Protein AF-A0AAC8VVE2-F1 (afdb_monomer)

Foldseek 3Di:
DQDPQPLVVLVVLCVQLPDPDPVSVVVSLVVSQVSCVSNVHGSVCSVPPDPPPPDDVVVVVVVVVVVVVVVVVVVVVVVVVVVVVPDDVVVVVVVVVVVVVVVVVVVVVVVVVVVVVVVVVVLVVVVVPDDDDLQLVLLVVQQVVPCDDPCNVVSVVSNVCSVVVNDDSVSVVVSVVSVVVVVVVVVVVVVVVVVVPDD

pLDDT: mean 77.1, std 11.19, range [47.41, 94.06]

Solvent-accessible surface area (backbone atoms only — not comparable to full-atom values): 11121 Å² total; per-residue (Å²): 133,80,69,78,74,59,57,69,63,40,52,61,34,45,60,42,38,73,44,96,45,66,72,53,13,52,52,19,49,54,50,34,42,52,54,21,47,70,56,76,33,53,58,68,51,63,71,67,52,83,71,90,68,88,61,57,68,64,49,50,51,47,51,49,50,52,49,50,51,50,47,53,53,48,50,51,51,47,51,45,52,59,57,64,63,82,50,62,64,71,57,54,53,50,50,52,54,50,50,52,49,53,52,51,52,49,55,51,48,53,53,50,51,52,51,53,52,52,50,54,51,51,52,53,56,55,54,72,75,46,82,89,70,65,55,49,62,52,26,50,52,48,24,69,73,30,63,64,67,92,51,22,65,58,28,51,51,48,33,53,25,32,71,71,73,61,62,49,73,70,54,51,52,51,49,48,53,51,51,54,52,51,50,52,51,52,54,53,54,54,51,57,54,50,66,74,66,59,133

Mean predicted aligned error: 20.08 Å

Nearest PDB structures (foldseek):
  8iyj-assembly1_C1  TM=1.693E-01  e=5.554E+00  Mus musculus

Sequence (199 aa):
MSKPFDRAKFNKVLSLAESDHDAEALAAVRKAAAMARAAGLSLGEAVNGPDTEGGTVSTLRMMVMEAELAAARREIAELRRKTSGGGDDATFERGFQAGQRYGADRAAADLREQAFRRVKELEAELEAFRAPLDWVDVAERYYTKFRRGVNAAFAKGLLYRASVNKLMPADQAELRKFAATVERKAKRAKASTAEHAAP

Radius of gyration: 44.15 Å; Cα contacts (8 Å, |Δi|>4): 78; chains: 1; bounding box: 69×58×117 Å

Secondary structure (DSSP, 8-state):
-PPP--HHHHHHHHHGGG-S-HHHHHHHHHHHHHHHHHTT--HHHHHHS--SSTTHHHHHHHHHHHHHHHHHHHHHHHHHHHHSSSS-HHHHHHHHHHHHHHHHHHHHHHHHHHHHHHHHHHHHHHHHTSPPP-HHHHHHHHHHHHSSSTTHHHHHHHHHHHHTT---HHHHHHHHHHHHHHHHHHHHHHHHHHHTS--

Structure (mmCIF, N/CA/C/O backbone):
data_AF-A0AAC8VVE2-F1
#
_entry.id   AF-A0AAC8VVE2-F1
#
loop_
_atom_site.group_PDB
_atom_site.id
_atom_site.type_symbol
_atom_site.label_atom_id
_atom_site.label_alt_id
_atom_site.label_comp_id
_atom_site.label_asym_id
_atom_site.label_entity_id
_atom_site.label_seq_id
_atom_site.pdbx_PDB_ins_code
_atom_site.Cartn_x
_atom_site.Cartn_y
_atom_site.Cartn_z
_atom_site.occupancy
_atom_site.B_iso_or_equiv
_atom_site.auth_seq_id
_atom_site.auth_comp_id
_atom_site.auth_asym_id
_atom_site.auth_atom_id
_atom_site.pdbx_PDB_model_num
ATOM 1 N N . MET A 1 1 ? 37.673 -36.086 -63.720 1.00 47.41 1 MET A N 1
ATOM 2 C CA . MET A 1 1 ? 37.874 -35.829 -62.279 1.00 47.41 1 MET A CA 1
ATOM 3 C C . MET A 1 1 ? 37.766 -34.328 -62.055 1.00 47.41 1 MET A C 1
ATOM 5 O O . MET A 1 1 ? 38.628 -33.598 -62.529 1.00 47.41 1 MET A O 1
ATOM 9 N N . SER A 1 2 ? 36.664 -33.855 -61.469 1.00 53.34 2 SER A N 1
ATOM 10 C CA . SER A 1 2 ? 36.474 -32.437 -61.136 1.00 53.34 2 SER A CA 1
ATOM 11 C C . SER A 1 2 ? 37.463 -32.039 -60.040 1.00 53.34 2 SER A C 1
ATOM 13 O O . SER A 1 2 ? 37.639 -32.768 -59.065 1.00 53.34 2 SER A O 1
ATOM 15 N N . LYS A 1 3 ? 38.155 -30.908 -60.217 1.00 59.88 3 LYS A N 1
ATOM 16 C CA . LYS A 1 3 ? 39.030 -30.362 -59.172 1.00 59.88 3 LYS A CA 1
ATOM 17 C C . LYS A 1 3 ? 38.164 -29.994 -57.956 1.00 59.88 3 LYS A C 1
ATOM 19 O O . LYS A 1 3 ? 37.086 -29.438 -58.168 1.00 59.88 3 LYS A O 1
ATOM 24 N N . PRO A 1 4 ? 38.604 -30.291 -56.720 1.00 69.81 4 PRO A N 1
ATOM 25 C CA . PRO A 1 4 ? 37.878 -29.879 -55.525 1.00 69.81 4 PRO A CA 1
ATOM 26 C C . PRO A 1 4 ? 37.724 -28.354 -55.515 1.00 69.81 4 PRO A C 1
ATOM 28 O O . PRO A 1 4 ? 38.626 -27.628 -55.943 1.00 69.81 4 PRO A O 1
ATOM 31 N N . PHE A 1 5 ? 36.555 -27.876 -55.086 1.00 76.94 5 PHE A N 1
ATOM 32 C CA . PHE A 1 5 ? 36.252 -26.450 -55.031 1.00 76.94 5 PHE A CA 1
ATOM 33 C C . PHE A 1 5 ? 37.141 -25.774 -53.982 1.00 76.94 5 PHE A C 1
ATOM 35 O O . PHE A 1 5 ? 36.924 -25.915 -52.781 1.00 76.94 5 PHE A O 1
ATOM 42 N N . ASP A 1 6 ? 38.163 -25.056 -54.448 1.00 81.00 6 ASP A N 1
ATOM 43 C CA . ASP A 1 6 ? 39.078 -24.301 -53.593 1.00 81.00 6 ASP A CA 1
ATOM 44 C C . ASP A 1 6 ? 38.383 -23.035 -53.082 1.00 81.00 6 ASP A C 1
ATOM 46 O O . ASP A 1 6 ? 38.366 -21.975 -53.725 1.00 81.00 6 ASP A O 1
ATOM 50 N N . ARG A 1 7 ? 37.768 -23.188 -51.912 1.00 75.38 7 ARG A N 1
ATOM 51 C CA . ARG A 1 7 ? 36.940 -22.165 -51.286 1.00 75.38 7 ARG A CA 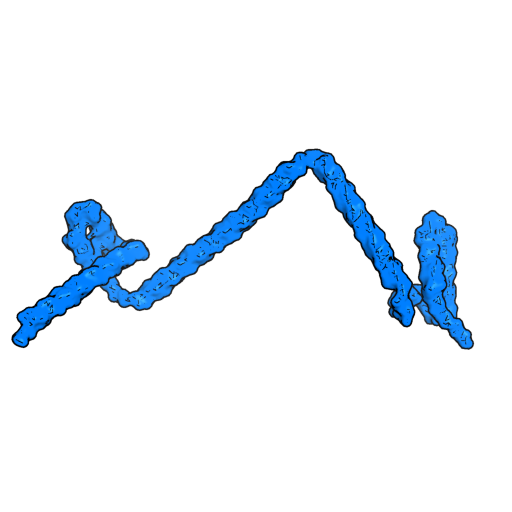1
ATOM 52 C C . ARG A 1 7 ? 37.753 -20.993 -50.748 1.00 75.38 7 ARG A C 1
ATOM 54 O O . ARG A 1 7 ? 37.311 -19.851 -50.840 1.00 75.38 7 ARG A O 1
ATOM 61 N N . ALA A 1 8 ? 38.976 -21.247 -50.282 1.00 76.25 8 ALA A N 1
ATOM 62 C CA . ALA A 1 8 ? 39.897 -20.200 -49.848 1.00 76.25 8 ALA A CA 1
ATOM 63 C C . ALA A 1 8 ? 40.260 -19.271 -51.016 1.00 76.25 8 ALA A C 1
ATOM 65 O O . ALA A 1 8 ? 40.221 -18.042 -50.895 1.00 76.25 8 ALA A O 1
ATOM 66 N N . LYS A 1 9 ? 40.545 -19.851 -52.186 1.00 80.25 9 LYS A N 1
ATOM 67 C CA . LYS A 1 9 ? 40.809 -19.085 -53.406 1.00 80.25 9 LYS A CA 1
ATOM 68 C C . LYS A 1 9 ? 39.564 -18.366 -53.923 1.00 80.25 9 LYS A C 1
ATOM 70 O O . LYS A 1 9 ? 39.688 -17.244 -54.408 1.00 80.25 9 LYS A O 1
ATOM 75 N N . PHE A 1 10 ? 38.386 -18.979 -53.809 1.00 83.38 10 PHE A N 1
ATOM 76 C CA . PHE A 1 10 ? 37.113 -18.341 -54.150 1.00 83.38 10 PHE A CA 1
ATOM 77 C C . PHE A 1 10 ? 36.847 -17.101 -53.281 1.00 83.38 10 PHE A C 1
ATOM 79 O O . PHE A 1 10 ? 36.614 -16.029 -53.833 1.00 83.38 10 PHE A O 1
ATOM 86 N N . ASN A 1 11 ? 36.993 -17.202 -51.956 1.00 80.31 11 ASN A N 1
ATOM 87 C CA . ASN A 1 11 ? 36.783 -16.082 -51.028 1.00 80.31 11 ASN A CA 1
ATOM 88 C C . ASN A 1 11 ? 37.774 -14.934 -51.268 1.00 80.31 11 ASN A C 1
ATOM 90 O O . ASN A 1 11 ? 37.382 -13.772 -51.271 1.00 80.31 11 ASN A O 1
ATOM 94 N N . LYS A 1 12 ? 39.043 -15.249 -51.558 1.00 82.81 12 LYS A N 1
ATOM 95 C CA . LYS A 1 12 ? 40.060 -14.238 -51.893 1.00 82.81 12 LYS A CA 1
ATOM 96 C C . LYS A 1 12 ? 39.777 -13.510 -53.211 1.00 82.81 12 LYS A C 1
ATOM 98 O O . LYS A 1 12 ? 40.145 -12.354 -53.377 1.00 82.81 12 LYS A O 1
ATOM 103 N N . VAL A 1 13 ? 39.174 -14.194 -54.183 1.00 85.00 13 VAL A N 1
ATOM 104 C CA . VAL A 1 13 ? 38.733 -13.555 -55.431 1.00 85.00 13 VAL A CA 1
ATOM 105 C C . VAL A 1 13 ? 37.479 -12.722 -55.179 1.00 85.00 13 VAL A C 1
ATOM 107 O O . VAL A 1 13 ? 37.369 -11.641 -55.739 1.00 85.00 13 VAL A O 1
ATOM 110 N N . LEU A 1 14 ? 36.568 -13.186 -54.321 1.00 82.88 14 LEU A N 1
ATOM 111 C CA . LEU A 1 14 ? 35.347 -12.462 -53.985 1.00 82.88 14 LEU A CA 1
ATOM 112 C C . LEU A 1 14 ? 35.624 -11.184 -53.181 1.00 82.88 14 LEU A C 1
ATOM 114 O O . LEU A 1 14 ? 34.973 -10.184 -53.438 1.00 82.88 14 LEU A O 1
ATOM 118 N N . SER A 1 15 ? 36.627 -11.159 -52.299 1.00 81.75 15 SER A N 1
ATOM 119 C CA . SER A 1 15 ? 36.999 -9.936 -51.567 1.00 81.75 15 SER A CA 1
ATOM 120 C C . SER A 1 15 ? 37.499 -8.812 -52.485 1.00 81.75 15 SER A C 1
ATOM 122 O O . SER A 1 15 ? 37.377 -7.643 -52.154 1.00 81.75 15 SER A O 1
ATOM 124 N N . LEU A 1 16 ? 38.040 -9.142 -53.666 1.00 83.38 16 LEU A N 1
ATOM 125 C CA . LEU A 1 16 ? 38.419 -8.138 -54.672 1.00 83.38 16 LEU A CA 1
ATOM 126 C C . LEU A 1 16 ? 37.202 -7.511 -55.373 1.00 83.38 16 LEU A C 1
ATOM 128 O O . LEU A 1 16 ? 37.357 -6.520 -56.081 1.00 83.38 16 LEU A O 1
ATOM 132 N N . ALA A 1 17 ? 36.000 -8.067 -55.183 1.00 80.19 17 ALA A N 1
ATOM 133 C CA . ALA A 1 17 ? 34.758 -7.464 -55.657 1.00 80.19 17 ALA A CA 1
ATOM 134 C C . ALA A 1 17 ? 34.366 -6.200 -54.869 1.00 80.19 17 ALA A C 1
ATOM 136 O O . ALA A 1 17 ? 33.529 -5.445 -55.348 1.00 80.19 17 ALA A O 1
ATOM 137 N N . GLU A 1 18 ? 34.972 -5.962 -53.702 1.00 80.06 18 GLU A N 1
ATOM 138 C CA . GLU A 1 18 ? 34.765 -4.766 -52.869 1.00 80.06 18 GLU A CA 1
ATOM 139 C C . GLU A 1 18 ? 35.731 -3.616 -53.224 1.00 80.06 18 GLU A C 1
ATOM 141 O O . GLU A 1 18 ? 35.779 -2.615 -52.519 1.00 80.06 18 GLU A O 1
ATOM 146 N N . SER A 1 19 ? 36.526 -3.752 -54.295 1.00 80.25 19 SER A N 1
ATOM 147 C CA . SER A 1 19 ? 37.440 -2.699 -54.764 1.00 80.25 19 SER A CA 1
ATOM 148 C C . SER A 1 19 ? 36.672 -1.463 -55.254 1.00 80.25 19 SER A C 1
ATOM 150 O O . SER A 1 19 ? 35.693 -1.596 -55.987 1.00 80.25 19 SER A O 1
ATOM 152 N N . ASP A 1 20 ? 37.187 -0.266 -54.949 1.00 80.06 20 ASP A N 1
ATOM 153 C CA . ASP A 1 20 ? 36.672 1.033 -55.428 1.00 80.06 20 ASP A CA 1
ATOM 154 C C . ASP A 1 20 ? 36.859 1.239 -56.950 1.00 80.06 20 ASP A C 1
ATOM 156 O O . ASP A 1 20 ? 36.494 2.271 -57.518 1.00 80.06 20 ASP A O 1
ATOM 160 N N . HIS A 1 21 ? 37.476 0.272 -57.633 1.00 80.12 21 HIS A N 1
ATOM 161 C CA . HIS A 1 21 ? 37.657 0.260 -59.078 1.00 80.12 21 HIS A CA 1
ATOM 162 C C . HIS A 1 21 ? 36.657 -0.692 -59.742 1.00 80.12 21 HIS A C 1
ATOM 164 O O . HIS A 1 21 ? 36.868 -1.906 -59.786 1.00 80.12 21 HIS A O 1
ATOM 170 N N . ASP A 1 22 ? 35.606 -0.129 -60.349 1.00 77.88 22 ASP A N 1
ATOM 171 C CA . ASP A 1 22 ? 34.503 -0.869 -60.988 1.00 77.88 22 ASP A CA 1
ATOM 172 C C . ASP A 1 22 ? 34.969 -1.979 -61.947 1.00 77.88 22 ASP A C 1
ATOM 174 O O . ASP A 1 22 ? 34.403 -3.074 -61.988 1.00 77.88 22 ASP A O 1
ATOM 178 N N . ALA A 1 23 ? 36.025 -1.720 -62.725 1.00 82.06 23 ALA A N 1
ATOM 179 C CA . ALA A 1 23 ? 36.569 -2.688 -63.675 1.00 82.06 23 ALA A CA 1
ATOM 180 C C . ALA A 1 23 ? 37.187 -3.916 -62.979 1.00 82.06 23 ALA A C 1
ATOM 182 O O . ALA A 1 23 ? 37.050 -5.042 -63.467 1.00 82.06 23 ALA A O 1
ATOM 183 N N . GLU A 1 24 ? 37.836 -3.712 -61.833 1.00 75.12 24 GLU A N 1
ATOM 184 C CA . GLU A 1 24 ? 38.441 -4.775 -61.030 1.00 75.12 24 GLU A CA 1
ATOM 185 C C . GLU A 1 24 ? 37.378 -5.546 -60.251 1.00 75.12 24 GLU A C 1
ATOM 187 O O . GLU A 1 24 ? 37.392 -6.780 -60.262 1.00 75.12 24 GLU A O 1
ATOM 192 N N . ALA A 1 25 ? 36.404 -4.834 -59.679 1.00 75.50 25 ALA A N 1
ATOM 193 C CA . ALA A 1 25 ? 35.274 -5.432 -58.984 1.00 75.50 25 ALA A CA 1
ATOM 194 C C . ALA A 1 25 ? 34.468 -6.355 -59.917 1.00 75.50 25 ALA A C 1
ATOM 196 O O . ALA A 1 25 ? 34.205 -7.521 -59.604 1.00 75.50 25 ALA A O 1
ATOM 197 N N . LEU A 1 26 ? 34.164 -5.894 -61.135 1.00 80.50 26 LEU A N 1
ATOM 198 C CA . LEU A 1 26 ? 33.475 -6.702 -62.144 1.00 80.50 26 LEU A CA 1
ATOM 199 C C . LEU A 1 26 ? 34.310 -7.900 -62.618 1.00 80.50 26 LEU A C 1
ATOM 201 O O . LEU A 1 26 ? 33.764 -8.989 -62.836 1.00 80.50 26 LEU A O 1
ATOM 205 N N . ALA A 1 27 ? 35.624 -7.735 -62.782 1.00 82.56 27 ALA A N 1
ATOM 206 C CA . ALA A 1 27 ? 36.514 -8.832 -63.157 1.00 82.56 27 ALA A CA 1
ATOM 207 C C . ALA A 1 27 ? 36.589 -9.905 -62.055 1.00 82.56 27 ALA A C 1
ATOM 209 O O . ALA A 1 27 ? 36.564 -11.105 -62.356 1.00 82.56 27 ALA A O 1
ATOM 210 N N . ALA A 1 28 ? 36.612 -9.487 -60.790 1.00 84.25 28 ALA A N 1
ATOM 211 C CA . ALA A 1 28 ? 36.592 -10.356 -59.621 1.00 84.25 28 ALA A CA 1
ATOM 212 C C . ALA A 1 28 ? 35.292 -11.171 -59.536 1.00 84.25 28 ALA A C 1
ATOM 214 O O . ALA A 1 28 ? 35.348 -12.401 -59.445 1.00 84.25 28 ALA A O 1
ATOM 215 N N . VAL A 1 29 ? 34.128 -10.530 -59.698 1.00 82.94 29 VAL A N 1
ATOM 216 C CA . VAL A 1 29 ? 32.819 -11.213 -59.710 1.00 82.94 29 VAL A CA 1
ATOM 217 C C . VAL A 1 29 ? 32.731 -12.237 -60.845 1.00 82.94 29 VAL A C 1
ATOM 219 O O . VAL A 1 29 ? 32.302 -13.374 -60.635 1.00 82.94 29 VAL A O 1
ATOM 222 N N . ARG A 1 30 ? 33.190 -11.885 -62.054 1.00 86.75 30 ARG A N 1
ATOM 223 C CA . ARG A 1 30 ? 33.204 -12.813 -63.201 1.00 86.75 30 ARG A CA 1
ATOM 224 C C . ARG A 1 30 ? 34.100 -14.022 -62.947 1.00 86.75 30 ARG A C 1
ATOM 226 O O . ARG A 1 30 ? 33.738 -15.145 -63.302 1.00 86.75 30 ARG A O 1
ATOM 233 N N . LYS A 1 31 ? 35.252 -13.806 -62.312 1.00 85.06 31 LYS A N 1
ATOM 234 C CA . LYS A 1 31 ? 36.202 -14.867 -61.970 1.00 85.06 31 LYS A CA 1
ATOM 235 C C . LYS A 1 31 ? 35.665 -15.774 -60.860 1.00 85.06 31 LYS A C 1
ATOM 237 O O . LYS A 1 31 ? 35.775 -16.992 -60.987 1.00 85.06 31 LYS A O 1
ATOM 242 N N . ALA A 1 32 ? 35.016 -15.212 -59.841 1.00 81.62 32 ALA A N 1
ATOM 243 C CA . ALA A 1 32 ? 34.315 -15.971 -58.806 1.00 81.62 32 ALA A CA 1
ATOM 244 C C . ALA A 1 32 ? 33.188 -16.828 -59.411 1.00 81.62 32 ALA A C 1
ATOM 246 O O . ALA A 1 32 ? 33.123 -18.033 -59.167 1.00 81.62 32 ALA A O 1
ATOM 247 N N . ALA A 1 33 ? 32.367 -16.256 -60.297 1.00 82.69 33 ALA A N 1
ATOM 248 C CA . ALA A 1 33 ? 31.312 -16.988 -60.999 1.00 82.69 33 ALA A CA 1
ATOM 249 C C . ALA A 1 33 ? 31.858 -18.128 -61.877 1.00 82.69 33 ALA A C 1
ATOM 251 O O . ALA A 1 33 ? 31.280 -19.215 -61.901 1.00 82.69 33 ALA A O 1
ATOM 252 N N . ALA A 1 34 ? 32.980 -17.920 -62.572 1.00 83.38 34 ALA A N 1
ATOM 253 C CA . ALA A 1 34 ? 33.628 -18.969 -63.358 1.00 83.38 34 ALA A CA 1
ATOM 254 C C . ALA A 1 34 ? 34.151 -20.117 -62.476 1.00 83.38 34 ALA A C 1
ATOM 256 O O . ALA A 1 34 ? 34.019 -21.282 -62.846 1.00 83.38 34 ALA A O 1
ATOM 257 N N . MET A 1 35 ? 34.696 -19.801 -61.297 1.00 82.31 35 MET A N 1
ATOM 258 C CA . MET A 1 35 ? 35.168 -20.801 -60.336 1.00 82.31 35 MET A CA 1
ATOM 259 C C . MET A 1 35 ? 34.023 -21.617 -59.728 1.00 82.31 35 MET A C 1
ATOM 261 O O . MET A 1 35 ? 34.141 -22.838 -59.6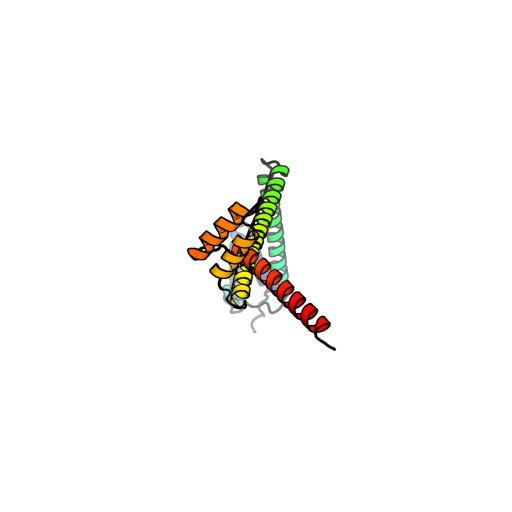46 1.00 82.31 35 MET A O 1
ATOM 265 N N . ALA A 1 36 ? 32.909 -20.973 -59.367 1.00 80.50 36 ALA A N 1
ATOM 266 C CA . ALA A 1 36 ? 31.711 -21.664 -58.886 1.00 80.50 36 ALA A CA 1
ATOM 267 C C . ALA A 1 36 ? 31.156 -22.624 -59.955 1.00 80.50 36 ALA A C 1
ATOM 269 O O . ALA A 1 36 ? 30.964 -23.810 -59.690 1.00 80.50 36 ALA A O 1
ATOM 270 N N . ARG A 1 37 ? 31.024 -22.153 -61.204 1.00 81.50 37 ARG A N 1
ATOM 271 C CA . ARG A 1 37 ? 30.534 -22.978 -62.322 1.00 81.50 37 ARG A CA 1
ATOM 272 C C . ARG A 1 37 ? 31.462 -24.141 -62.663 1.00 81.50 37 ARG A C 1
ATOM 274 O O . ARG A 1 37 ? 30.976 -25.225 -62.965 1.00 81.50 37 ARG A O 1
ATOM 281 N N . ALA A 1 38 ? 32.780 -23.949 -62.598 1.00 81.38 38 ALA A N 1
ATOM 282 C CA . ALA A 1 38 ? 33.751 -25.022 -62.831 1.00 81.38 38 ALA A CA 1
ATOM 283 C C . ALA A 1 38 ? 33.653 -26.153 -61.788 1.00 81.38 38 ALA A C 1
ATOM 285 O O . ALA A 1 38 ? 34.038 -27.285 -62.075 1.00 81.38 38 ALA A O 1
ATOM 286 N N . ALA A 1 39 ? 33.119 -25.848 -60.604 1.00 75.31 39 ALA A N 1
ATOM 287 C CA . ALA A 1 39 ? 32.814 -26.808 -59.550 1.00 75.31 39 ALA A CA 1
ATOM 288 C C . ALA A 1 39 ? 31.361 -27.323 -59.585 1.00 75.31 39 ALA A C 1
ATOM 290 O O . ALA A 1 39 ? 30.972 -28.086 -58.707 1.00 75.31 39 ALA A O 1
ATOM 291 N N . GLY A 1 40 ? 30.564 -26.931 -60.587 1.00 78.00 40 GLY A N 1
ATOM 292 C CA . GLY A 1 40 ? 29.160 -27.331 -60.720 1.00 78.00 40 GLY A CA 1
ATOM 293 C C . GLY A 1 40 ? 28.201 -26.616 -59.764 1.00 78.00 40 GLY A C 1
ATOM 294 O O . GLY A 1 40 ? 27.071 -27.063 -59.615 1.00 78.00 40 GLY A O 1
ATOM 295 N N . LEU A 1 41 ? 28.635 -25.524 -59.127 1.00 78.62 41 LEU A N 1
ATOM 296 C CA . LEU A 1 41 ? 27.841 -24.747 -58.177 1.00 78.62 41 LEU A CA 1
ATOM 297 C C . LEU A 1 41 ? 27.329 -23.457 -58.822 1.00 78.62 41 LEU A C 1
ATOM 299 O O . LEU A 1 41 ? 28.015 -22.817 -59.630 1.00 78.62 41 LEU A O 1
ATOM 303 N N . SER A 1 42 ? 26.136 -23.025 -58.423 1.00 78.19 42 SER A N 1
ATOM 304 C CA . SER A 1 42 ? 25.713 -21.649 -58.666 1.00 78.19 42 SER A CA 1
ATOM 305 C C . SER A 1 42 ? 26.508 -20.682 -57.778 1.00 78.19 42 SER A C 1
ATOM 307 O O . SER A 1 42 ? 27.033 -21.050 -56.725 1.00 78.19 42 SER A O 1
ATOM 309 N N . LEU A 1 43 ? 26.608 -19.413 -58.190 1.00 74.00 43 LEU A N 1
ATOM 310 C CA . LEU A 1 43 ? 27.333 -18.398 -57.415 1.00 74.00 43 LEU A CA 1
ATOM 311 C C . LEU A 1 43 ? 26.750 -18.244 -55.998 1.00 74.00 43 LEU A C 1
ATOM 313 O O . LEU A 1 43 ? 27.505 -18.114 -55.042 1.00 74.00 43 LEU A O 1
ATOM 317 N N . GLY A 1 44 ? 25.422 -18.319 -55.860 1.00 75.38 44 GLY A N 1
ATOM 318 C CA . GLY A 1 44 ? 24.746 -18.243 -54.563 1.00 75.38 44 GLY A CA 1
ATOM 319 C C . GLY A 1 44 ? 25.033 -19.446 -53.660 1.00 75.38 44 GLY A C 1
ATOM 320 O O . GLY A 1 44 ? 25.213 -19.273 -52.458 1.00 75.38 44 GLY A O 1
ATOM 321 N N . GLU A 1 45 ? 25.140 -20.653 -54.220 1.00 76.69 45 GLU A N 1
ATOM 322 C CA . GLU A 1 45 ? 25.501 -21.860 -53.458 1.00 76.69 45 GLU A CA 1
ATOM 323 C C . GLU A 1 45 ? 26.968 -21.844 -53.020 1.00 76.69 45 GLU A C 1
ATOM 325 O O . GLU A 1 45 ? 27.284 -22.236 -51.899 1.00 76.69 45 GLU A O 1
ATOM 330 N N . ALA A 1 46 ? 27.865 -21.336 -53.867 1.00 75.19 46 ALA A N 1
ATOM 331 C CA . ALA A 1 46 ? 29.279 -21.185 -53.531 1.00 75.19 46 ALA A CA 1
ATOM 332 C C . ALA A 1 46 ? 29.510 -20.180 -52.383 1.00 75.19 46 ALA A C 1
ATOM 334 O O . ALA A 1 46 ? 30.395 -20.382 -51.547 1.00 75.19 46 ALA A O 1
ATOM 335 N N . VAL A 1 47 ? 28.690 -19.126 -52.312 1.00 75.69 47 VAL A N 1
ATOM 336 C CA . VAL A 1 47 ? 28.720 -18.132 -51.226 1.00 75.69 47 VAL A CA 1
ATOM 337 C C . VAL A 1 47 ? 28.110 -18.694 -49.937 1.00 75.69 47 VAL A C 1
ATOM 339 O O . VAL A 1 47 ? 28.702 -18.545 -48.874 1.00 75.69 47 VAL A O 1
ATOM 342 N N . ASN A 1 48 ? 26.973 -19.393 -50.023 1.00 70.38 48 ASN A N 1
ATOM 343 C CA . ASN A 1 48 ? 26.187 -19.803 -48.850 1.00 70.38 48 ASN A CA 1
ATOM 344 C C . ASN A 1 48 ? 26.435 -21.237 -48.357 1.00 70.38 48 ASN A C 1
ATOM 346 O O . ASN A 1 48 ? 25.843 -21.648 -47.360 1.00 70.38 48 ASN A O 1
ATOM 350 N N . GLY A 1 49 ? 27.262 -22.033 -49.039 1.00 63.91 49 GLY A N 1
ATOM 351 C CA . GLY A 1 49 ? 27.523 -23.412 -48.624 1.00 63.91 49 GLY A CA 1
ATOM 352 C C . GLY A 1 49 ? 28.151 -23.493 -47.221 1.00 63.91 49 GLY A C 1
ATOM 353 O O . GLY A 1 49 ? 28.888 -22.590 -46.828 1.00 63.91 49 GLY A O 1
ATOM 354 N N . PRO A 1 50 ? 27.952 -24.577 -46.461 1.00 50.59 50 PRO A N 1
ATOM 355 C CA . PRO A 1 50 ? 28.651 -24.768 -45.193 1.00 50.59 50 PRO A CA 1
ATOM 356 C C . PRO A 1 50 ? 30.156 -24.919 -45.448 1.00 50.59 50 PRO A C 1
ATOM 358 O O . PRO A 1 50 ? 30.571 -25.709 -46.298 1.00 50.59 50 PRO A O 1
ATOM 361 N N . ASP A 1 51 ? 30.979 -24.126 -44.765 1.00 55.16 51 ASP A N 1
ATOM 362 C CA . ASP A 1 51 ? 32.430 -24.303 -44.776 1.00 55.16 51 ASP A CA 1
ATOM 363 C C . ASP A 1 51 ? 32.771 -25.651 -44.142 1.00 55.16 51 ASP A C 1
ATOM 365 O O . ASP A 1 51 ? 32.629 -25.841 -42.936 1.00 55.16 51 ASP A O 1
ATOM 369 N N . THR A 1 52 ? 33.239 -26.598 -44.951 1.00 53.28 52 THR A N 1
ATOM 370 C CA . THR A 1 52 ? 33.773 -27.874 -44.456 1.00 53.28 52 THR A CA 1
ATOM 371 C C . THR A 1 52 ? 35.164 -27.729 -43.830 1.00 53.28 52 THR A C 1
ATOM 373 O O . THR A 1 52 ? 35.650 -28.668 -43.211 1.00 53.28 52 THR A O 1
ATOM 376 N N . GLU A 1 53 ? 35.79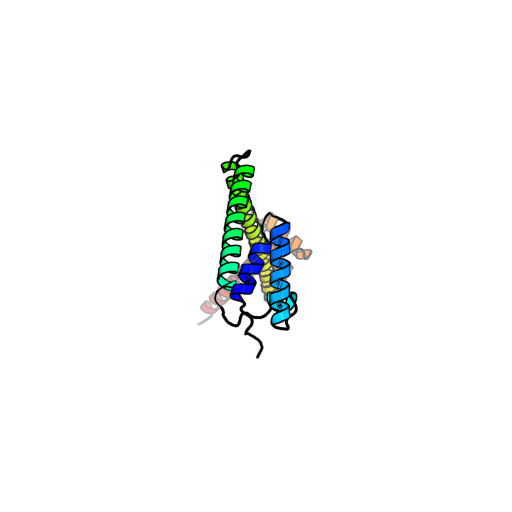0 -26.551 -43.926 1.00 52.66 53 GLU A N 1
ATOM 377 C CA . GLU A 1 53 ? 37.078 -26.224 -43.303 1.00 52.66 53 GLU A CA 1
ATOM 378 C C . GLU A 1 53 ? 36.928 -24.944 -42.463 1.00 52.66 53 GLU A C 1
ATOM 380 O O . GLU A 1 53 ? 37.170 -23.823 -42.914 1.00 52.66 53 GLU A O 1
ATOM 385 N N . GLY A 1 54 ? 36.444 -25.115 -41.230 1.00 53.03 54 GLY A N 1
ATOM 386 C CA . GLY A 1 54 ? 36.077 -24.046 -40.298 1.00 53.03 54 GLY A CA 1
ATOM 387 C C . GLY A 1 54 ? 37.242 -23.199 -39.777 1.00 53.03 54 GLY A C 1
ATOM 388 O O . GLY A 1 54 ? 37.592 -23.293 -38.605 1.00 53.03 54 GLY A O 1
ATOM 389 N N . GLY A 1 55 ? 37.806 -22.322 -40.610 1.00 50.84 55 GLY A N 1
ATOM 390 C CA . GLY A 1 55 ? 38.889 -21.424 -40.184 1.00 50.84 55 GLY A CA 1
ATOM 391 C C . GLY A 1 55 ? 38.798 -19.976 -40.665 1.00 50.84 55 GLY A C 1
ATOM 392 O O . GLY A 1 55 ? 39.178 -19.071 -39.923 1.00 50.84 55 GLY A O 1
ATOM 393 N N . THR A 1 56 ? 38.282 -19.716 -41.871 1.00 53.50 56 THR A N 1
ATOM 394 C CA . THR A 1 56 ? 38.429 -18.390 -42.512 1.00 53.50 56 THR A CA 1
ATOM 395 C C . THR A 1 56 ? 37.174 -17.519 -42.476 1.00 53.50 56 THR A C 1
ATOM 397 O O . THR A 1 56 ? 37.284 -16.315 -42.266 1.00 53.50 56 THR A O 1
ATOM 400 N N . VAL A 1 57 ? 35.967 -18.085 -42.578 1.00 50.19 57 VAL A N 1
ATOM 401 C CA . VAL A 1 57 ? 34.731 -17.291 -42.428 1.00 50.19 57 VAL A CA 1
ATOM 402 C C . VAL A 1 57 ? 34.480 -16.915 -40.969 1.00 50.19 57 VAL A C 1
ATOM 404 O O . VAL A 1 57 ? 33.957 -15.839 -40.709 1.00 50.19 57 VAL A O 1
ATOM 407 N N . SER A 1 58 ? 34.930 -17.723 -40.002 1.00 56.72 58 SER A N 1
ATOM 408 C CA . SER A 1 58 ? 34.905 -17.337 -38.582 1.00 56.72 58 SER A CA 1
ATOM 409 C C . SER A 1 58 ? 35.828 -16.145 -38.307 1.00 56.72 58 SER A C 1
ATOM 411 O O . SER A 1 58 ? 35.428 -15.215 -37.618 1.00 56.72 58 SER A O 1
ATOM 413 N N . THR A 1 59 ? 37.023 -16.110 -38.909 1.00 55.00 59 THR A N 1
ATOM 414 C CA . THR A 1 59 ? 37.964 -14.988 -38.759 1.00 55.00 59 THR A CA 1
ATOM 415 C C . THR A 1 59 ? 37.527 -13.746 -39.529 1.00 55.00 59 THR A C 1
ATOM 417 O O . THR A 1 59 ? 37.597 -12.663 -38.967 1.00 55.00 59 THR A O 1
ATOM 420 N N . LEU A 1 60 ? 36.993 -13.867 -40.749 1.00 58.41 60 LEU A N 1
ATOM 421 C CA . LEU A 1 60 ? 36.409 -12.724 -41.466 1.00 58.41 60 LEU A CA 1
ATOM 422 C C . LEU A 1 60 ? 35.165 -12.183 -40.760 1.00 58.41 60 LEU A C 1
ATOM 424 O O . LEU A 1 60 ? 35.032 -10.977 -40.608 1.00 58.41 60 LEU A O 1
ATOM 428 N N . ARG A 1 61 ? 34.279 -13.050 -40.263 1.00 63.88 61 ARG A N 1
ATOM 429 C CA . ARG A 1 61 ? 33.104 -12.628 -39.489 1.00 63.88 61 ARG A CA 1
ATOM 430 C C . ARG A 1 61 ? 33.506 -11.992 -38.163 1.00 63.88 61 ARG A C 1
ATOM 432 O O . ARG A 1 61 ? 32.879 -11.025 -37.755 1.00 63.88 61 ARG A O 1
ATOM 439 N N . MET A 1 62 ? 34.563 -12.487 -37.524 1.00 64.94 62 MET A N 1
ATOM 440 C CA . MET A 1 62 ? 35.145 -11.876 -36.331 1.00 64.94 62 MET A CA 1
ATOM 441 C C . MET A 1 62 ? 35.764 -10.514 -36.651 1.00 64.94 62 MET A C 1
ATOM 443 O O . MET A 1 62 ? 35.467 -9.561 -35.951 1.00 64.94 62 MET A O 1
ATOM 447 N N . MET A 1 63 ? 36.511 -10.380 -37.749 1.00 67.88 63 MET A N 1
ATOM 448 C CA . MET A 1 63 ? 37.067 -9.101 -38.207 1.00 67.88 63 MET A CA 1
ATOM 449 C C . MET A 1 63 ? 35.980 -8.094 -38.598 1.00 67.88 63 MET A C 1
ATOM 451 O O . MET A 1 63 ? 36.102 -6.917 -38.277 1.00 67.88 63 MET A O 1
ATOM 455 N N . VAL A 1 64 ? 34.900 -8.541 -39.246 1.00 78.00 64 VAL A N 1
ATOM 456 C CA . VAL A 1 64 ? 33.733 -7.703 -39.557 1.00 78.00 64 VAL A CA 1
ATOM 457 C C . VAL A 1 64 ? 33.036 -7.279 -38.270 1.00 78.00 64 VAL A C 1
ATOM 459 O O . VAL A 1 64 ? 32.778 -6.096 -38.099 1.00 78.00 64 VAL A O 1
ATOM 462 N N . MET A 1 65 ? 32.824 -8.189 -37.317 1.00 73.62 65 MET A N 1
ATOM 463 C CA . MET A 1 65 ? 32.257 -7.830 -36.013 1.00 73.62 65 MET A CA 1
ATOM 464 C C . MET A 1 65 ? 33.174 -6.898 -35.211 1.00 73.62 65 MET A C 1
ATOM 466 O O . MET A 1 65 ? 32.686 -6.004 -34.529 1.00 73.62 65 MET A O 1
ATOM 470 N N . GLU A 1 66 ? 34.495 -7.051 -35.299 1.00 75.81 66 GLU A N 1
ATOM 471 C CA . GLU A 1 66 ? 35.463 -6.140 -34.683 1.00 75.81 66 GLU A CA 1
ATOM 472 C C . GLU A 1 66 ? 35.458 -4.764 -35.358 1.00 75.81 66 GLU A C 1
ATOM 474 O O . GLU A 1 66 ? 35.532 -3.744 -34.669 1.00 75.81 66 GLU A O 1
ATOM 479 N N . ALA A 1 67 ? 35.314 -4.714 -36.684 1.00 74.69 67 ALA A N 1
ATOM 480 C CA . ALA A 1 67 ? 35.186 -3.480 -37.450 1.00 74.69 67 ALA A CA 1
ATOM 481 C C . ALA A 1 67 ? 33.854 -2.768 -37.164 1.00 74.69 67 ALA A C 1
ATOM 483 O O . ALA A 1 67 ? 33.851 -1.558 -36.939 1.00 74.69 67 ALA A O 1
ATOM 484 N N . GLU A 1 68 ? 32.746 -3.505 -37.084 1.00 82.75 68 GLU A N 1
ATOM 485 C CA . GLU A 1 68 ? 31.429 -3.004 -36.676 1.00 82.75 68 GLU A CA 1
ATOM 486 C C . GLU A 1 68 ? 31.454 -2.503 -35.229 1.00 82.75 68 GLU A C 1
ATOM 488 O O . GLU A 1 68 ? 30.953 -1.421 -34.935 1.00 82.75 68 GLU A O 1
ATOM 493 N N . LEU A 1 69 ? 32.112 -3.226 -34.320 1.00 79.31 69 LEU A N 1
ATOM 494 C CA . LEU A 1 69 ? 32.279 -2.811 -32.929 1.00 79.31 69 LEU A CA 1
ATOM 495 C C . LEU A 1 69 ? 33.174 -1.568 -32.810 1.00 79.31 69 LEU A C 1
ATOM 497 O O . LEU A 1 69 ? 32.912 -0.691 -31.983 1.00 79.31 69 LEU A O 1
ATOM 501 N N . ALA A 1 70 ? 34.205 -1.441 -33.647 1.00 80.69 70 ALA A N 1
ATOM 502 C CA . ALA A 1 70 ? 35.018 -0.233 -33.739 1.00 80.69 70 ALA A CA 1
ATOM 503 C C . ALA A 1 70 ? 34.232 0.950 -34.332 1.00 80.69 70 ALA A C 1
ATOM 505 O O . ALA A 1 70 ? 34.365 2.071 -33.835 1.00 80.69 70 ALA A O 1
ATOM 506 N N . ALA A 1 71 ? 33.390 0.714 -35.342 1.00 82.00 71 ALA A N 1
ATOM 507 C CA . ALA A 1 71 ? 32.506 1.717 -35.931 1.00 82.00 71 ALA A CA 1
ATOM 508 C C . ALA A 1 71 ? 31.459 2.199 -34.916 1.00 82.00 71 ALA A C 1
ATOM 510 O O . ALA A 1 71 ? 31.365 3.399 -34.678 1.00 82.00 71 ALA A O 1
ATOM 511 N N . ALA A 1 72 ? 30.793 1.283 -34.209 1.00 77.00 72 ALA A N 1
ATOM 512 C CA . ALA A 1 72 ? 29.847 1.600 -33.142 1.00 77.00 72 ALA A CA 1
ATOM 513 C C . ALA A 1 72 ? 30.512 2.373 -31.992 1.00 77.00 72 ALA A C 1
ATOM 515 O O . ALA A 1 72 ? 29.940 3.313 -31.447 1.00 77.00 72 ALA A O 1
ATOM 516 N N . ARG A 1 73 ? 31.760 2.038 -31.629 1.00 80.56 73 ARG A N 1
ATOM 517 C CA . ARG A 1 73 ? 32.530 2.807 -30.634 1.00 80.56 73 ARG A CA 1
ATOM 518 C C . ARG A 1 73 ? 32.860 4.220 -31.111 1.00 80.56 73 ARG A C 1
ATOM 520 O O . ARG A 1 73 ? 32.813 5.143 -30.299 1.00 80.56 73 ARG A O 1
ATOM 527 N N . ARG A 1 74 ? 33.191 4.403 -32.393 1.00 79.44 74 ARG A N 1
ATOM 528 C CA . ARG A 1 74 ? 33.410 5.734 -32.984 1.00 79.44 74 ARG A CA 1
ATOM 529 C C . ARG A 1 74 ? 32.115 6.527 -33.045 1.00 79.44 74 ARG A C 1
ATOM 531 O O . ARG A 1 74 ? 32.130 7.686 -32.658 1.00 79.44 74 ARG A O 1
ATOM 538 N N . GLU A 1 75 ? 31.010 5.899 -33.425 1.00 80.50 75 GLU A N 1
ATOM 539 C CA . GLU A 1 75 ? 29.688 6.519 -33.443 1.00 80.50 75 GLU A CA 1
ATOM 540 C C . GLU A 1 75 ? 29.247 6.920 -32.033 1.00 80.50 75 GLU A C 1
ATOM 542 O O . GLU A 1 75 ? 28.812 8.044 -31.834 1.00 80.50 75 GLU A O 1
ATOM 547 N N . ILE A 1 76 ? 29.470 6.083 -31.013 1.00 78.00 76 ILE A N 1
ATOM 548 C CA . ILE A 1 76 ? 29.255 6.456 -29.607 1.00 78.00 76 ILE A CA 1
ATOM 549 C C . ILE A 1 76 ? 30.167 7.617 -29.200 1.00 78.00 76 ILE A C 1
ATOM 551 O O . ILE A 1 76 ? 29.716 8.521 -28.504 1.00 78.00 76 ILE A O 1
ATOM 555 N N . ALA A 1 77 ? 31.440 7.624 -29.601 1.00 75.19 77 ALA A N 1
ATOM 556 C CA . ALA A 1 77 ? 32.355 8.723 -29.292 1.00 75.19 77 ALA A CA 1
ATOM 557 C C . ALA A 1 77 ? 31.961 10.029 -30.007 1.00 75.19 77 ALA A C 1
ATOM 559 O O . ALA A 1 77 ? 32.122 11.112 -29.449 1.00 75.19 77 ALA A O 1
ATOM 560 N N . GLU A 1 78 ? 31.419 9.935 -31.217 1.00 76.38 78 GLU A N 1
ATOM 561 C CA . GLU A 1 78 ? 30.953 11.062 -32.016 1.00 76.38 78 GLU A CA 1
ATOM 562 C C . GLU A 1 78 ? 29.601 11.580 -31.524 1.00 76.38 78 GLU A C 1
ATOM 564 O O . GLU A 1 78 ? 29.438 12.785 -31.380 1.00 76.38 78 GLU A O 1
ATOM 569 N N . LEU A 1 79 ? 28.667 10.691 -31.176 1.00 74.50 79 LEU A N 1
ATOM 570 C CA . LEU A 1 79 ? 27.430 11.020 -30.472 1.00 74.50 79 LEU A CA 1
ATOM 571 C C . LEU A 1 79 ? 27.754 11.672 -29.137 1.00 74.50 79 LEU A C 1
ATOM 573 O O . LEU A 1 79 ? 27.198 12.721 -28.859 1.00 74.50 79 LEU A O 1
ATOM 577 N N . ARG A 1 80 ? 28.722 11.141 -28.377 1.00 69.69 80 ARG A N 1
ATOM 578 C CA . ARG A 1 80 ? 29.217 11.769 -27.145 1.00 69.69 80 ARG A CA 1
ATOM 579 C C . ARG A 1 80 ? 29.816 13.143 -27.398 1.00 69.69 80 ARG A C 1
ATOM 581 O O . ARG A 1 80 ? 29.515 14.035 -26.627 1.00 69.69 80 ARG A O 1
ATOM 588 N N . ARG A 1 81 ? 30.597 13.350 -28.467 1.00 68.56 81 ARG A N 1
ATOM 589 C CA . ARG A 1 81 ? 31.101 14.687 -28.848 1.00 68.56 81 ARG A CA 1
ATOM 590 C C . ARG A 1 81 ? 29.983 15.641 -29.276 1.00 68.56 81 ARG A C 1
ATOM 592 O O . ARG A 1 81 ? 30.044 16.822 -28.955 1.00 68.56 81 ARG A O 1
ATOM 599 N N . LYS A 1 82 ? 28.976 15.139 -29.996 1.00 67.94 82 LYS A N 1
ATOM 600 C CA . LYS A 1 82 ? 27.794 15.895 -30.442 1.00 67.94 82 LYS A CA 1
ATOM 601 C C . LYS A 1 82 ? 26.871 16.238 -29.271 1.00 67.94 82 LYS A C 1
ATOM 603 O O . LYS A 1 82 ? 26.302 17.320 -29.267 1.00 67.94 82 LYS A O 1
ATOM 608 N N . THR A 1 83 ? 26.762 15.372 -28.262 1.00 58.19 83 THR A N 1
ATOM 609 C CA . THR A 1 83 ? 26.006 15.632 -27.027 1.00 58.19 83 THR A CA 1
ATOM 610 C C . THR A 1 83 ? 26.807 16.425 -25.995 1.00 58.19 83 THR A C 1
ATOM 612 O O . THR A 1 83 ? 26.211 17.188 -25.247 1.00 58.19 83 THR A O 1
ATOM 615 N N . SER A 1 84 ? 28.141 16.306 -25.968 1.00 54.75 84 SER A N 1
ATOM 616 C CA . SER A 1 84 ? 29.022 17.102 -25.096 1.00 54.75 84 SER A CA 1
ATOM 617 C C . SER A 1 84 ? 29.268 18.514 -25.638 1.00 54.75 84 SER A C 1
ATOM 619 O O . SER A 1 84 ? 29.855 19.349 -24.957 1.00 54.75 84 SER A O 1
ATOM 621 N N . GLY A 1 85 ? 28.837 18.802 -26.868 1.00 55.03 85 GLY A N 1
ATOM 622 C CA . GLY A 1 85 ? 28.742 20.150 -27.413 1.00 55.03 85 GLY A CA 1
ATOM 623 C C . GLY A 1 85 ? 27.373 20.762 -27.125 1.00 55.03 85 GLY A C 1
ATOM 624 O O . GLY A 1 85 ? 26.570 20.881 -28.043 1.00 55.03 85 GLY A O 1
ATOM 625 N N . GLY A 1 86 ? 27.098 21.152 -25.873 1.00 53.62 86 GLY A N 1
ATOM 626 C CA . GLY A 1 86 ? 25.967 22.049 -25.579 1.00 53.62 86 GLY A CA 1
ATOM 627 C C . GLY A 1 86 ? 25.146 21.803 -24.311 1.00 53.62 86 GLY A C 1
ATOM 628 O O . GLY A 1 86 ? 24.148 22.492 -24.123 1.00 53.62 86 GLY A O 1
ATOM 629 N N . GLY A 1 87 ? 25.525 20.879 -23.430 1.00 55.66 87 GLY A N 1
ATOM 630 C CA . GLY A 1 87 ? 24.869 20.733 -22.129 1.00 55.66 87 GLY A CA 1
ATOM 631 C C . GLY A 1 87 ? 25.865 20.309 -21.066 1.00 55.66 87 GLY A C 1
ATOM 632 O O . GLY A 1 87 ? 26.583 19.339 -21.274 1.00 55.66 87 GLY A O 1
ATOM 633 N N . ASP A 1 88 ? 25.915 21.036 -19.947 1.00 67.25 88 ASP A N 1
ATOM 634 C CA . ASP A 1 88 ? 26.710 20.659 -18.776 1.00 67.25 88 ASP A CA 1
ATOM 635 C C . ASP A 1 88 ? 26.455 19.183 -18.434 1.00 67.25 88 ASP A C 1
ATOM 637 O O . ASP A 1 88 ? 25.338 18.829 -18.047 1.00 67.25 88 ASP A O 1
ATOM 641 N N . ASP A 1 89 ? 27.477 18.326 -18.529 1.00 62.62 89 ASP A N 1
ATOM 642 C CA . ASP A 1 89 ? 27.400 16.902 -18.152 1.00 62.62 89 ASP A CA 1
ATOM 643 C C . ASP A 1 89 ? 26.841 16.733 -16.725 1.00 62.62 89 ASP A C 1
ATOM 645 O O . ASP A 1 89 ? 26.043 15.838 -16.445 1.00 62.62 89 ASP A O 1
ATOM 649 N N . ALA A 1 90 ? 27.142 17.687 -15.838 1.00 69.62 90 ALA A N 1
ATOM 650 C CA . ALA A 1 90 ? 26.591 17.763 -14.487 1.00 69.62 90 ALA A CA 1
ATOM 651 C C . ALA A 1 90 ? 25.058 17.920 -14.449 1.00 69.62 90 ALA A C 1
ATOM 653 O O . ALA A 1 90 ? 24.416 17.555 -13.465 1.00 69.62 90 ALA A O 1
ATOM 654 N N . THR A 1 91 ? 24.447 18.506 -15.474 1.00 70.88 91 THR A N 1
ATOM 655 C CA . THR A 1 91 ? 22.993 18.675 -15.597 1.00 70.88 91 THR A CA 1
ATOM 656 C C . THR A 1 91 ? 22.336 17.400 -16.119 1.00 70.88 91 THR A C 1
ATOM 658 O O . THR A 1 91 ? 21.295 17.005 -15.592 1.00 70.88 91 THR A O 1
ATOM 661 N N . PHE A 1 92 ? 22.970 16.701 -17.065 1.00 70.00 92 PHE A N 1
ATOM 662 C CA . PHE A 1 92 ? 22.517 15.380 -17.507 1.00 70.00 92 PHE A CA 1
ATOM 663 C C . PHE A 1 92 ? 22.575 14.359 -16.365 1.00 70.00 92 PHE A C 1
ATOM 665 O O . PHE A 1 92 ? 21.590 13.676 -16.084 1.00 70.00 92 PHE A O 1
ATOM 672 N N . GLU A 1 93 ? 23.693 14.306 -15.644 1.00 75.81 93 GLU A N 1
ATOM 673 C CA . GLU A 1 93 ? 23.898 13.342 -14.564 1.00 75.81 93 GLU A CA 1
ATOM 674 C C . GLU A 1 93 ? 22.976 13.615 -13.363 1.00 75.81 93 GLU A C 1
ATOM 676 O O . GLU A 1 93 ? 22.395 12.686 -12.795 1.00 75.81 93 GLU A O 1
ATOM 681 N N . ARG A 1 94 ? 22.717 14.895 -13.047 1.00 73.81 94 ARG A N 1
ATOM 682 C CA . ARG A 1 94 ? 21.672 15.286 -12.083 1.00 73.81 94 ARG A CA 1
ATOM 683 C C . ARG A 1 94 ? 20.273 14.882 -12.549 1.00 73.81 94 ARG A C 1
ATOM 685 O O . ARG A 1 94 ? 19.498 14.381 -11.737 1.00 73.81 94 ARG A O 1
ATOM 692 N N . GLY A 1 95 ? 19.951 15.058 -13.831 1.00 74.94 95 GLY A N 1
ATOM 693 C CA . GLY A 1 95 ? 18.671 14.639 -14.409 1.00 74.94 95 GLY A CA 1
ATOM 694 C C . GLY A 1 95 ? 18.463 13.123 -14.346 1.00 74.94 95 GLY A C 1
ATOM 695 O O . GLY A 1 95 ? 17.396 12.658 -13.948 1.00 74.94 95 GLY A O 1
ATOM 696 N N . PHE A 1 96 ? 19.503 12.346 -14.649 1.00 75.25 96 PHE A N 1
ATOM 697 C CA . PHE A 1 96 ? 19.476 10.887 -14.572 1.00 75.25 96 PHE A CA 1
ATOM 698 C C . PHE A 1 96 ? 19.286 10.385 -13.132 1.00 75.25 96 PHE A C 1
ATOM 700 O O . PHE A 1 96 ? 18.415 9.552 -12.875 1.00 75.25 96 PHE A O 1
ATOM 707 N N . GLN A 1 97 ? 20.030 10.939 -12.168 1.00 76.94 97 GLN A N 1
ATOM 708 C CA . GLN A 1 97 ? 19.862 10.602 -10.749 1.00 76.94 97 GLN A CA 1
ATOM 709 C C . GLN A 1 97 ? 18.487 11.019 -10.206 1.00 76.94 97 GLN A C 1
ATOM 711 O O . GLN A 1 97 ? 17.883 10.277 -9.429 1.00 76.94 97 GLN A O 1
ATOM 716 N N . ALA A 1 98 ? 17.959 12.174 -10.625 1.00 72.75 98 ALA A N 1
ATOM 717 C CA . ALA A 1 98 ? 16.606 12.602 -10.276 1.00 72.75 98 ALA A CA 1
ATOM 718 C C . ALA A 1 98 ? 15.543 11.645 -10.843 1.00 72.75 98 ALA A C 1
ATOM 720 O O . ALA A 1 98 ? 14.610 11.283 -10.128 1.00 72.75 98 ALA A O 1
ATOM 721 N N . GLY A 1 99 ? 15.721 11.167 -12.079 1.00 73.50 99 GLY A N 1
ATOM 722 C CA . GLY A 1 99 ? 14.854 10.159 -12.694 1.00 73.50 99 GLY A CA 1
ATOM 723 C C . GLY A 1 99 ? 14.869 8.820 -11.951 1.00 73.50 99 GLY A C 1
ATOM 724 O O . GLY A 1 99 ? 13.809 8.245 -11.702 1.00 73.50 99 GLY A O 1
ATOM 725 N N . GLN A 1 100 ? 16.045 8.351 -11.520 1.00 76.00 100 GLN A N 1
ATOM 726 C CA . GLN A 1 100 ? 16.155 7.133 -10.708 1.00 76.00 100 GLN A CA 1
ATOM 727 C C . GLN A 1 100 ? 15.472 7.274 -9.345 1.00 76.00 100 GLN A C 1
ATOM 729 O O . GLN A 1 100 ? 14.748 6.368 -8.930 1.00 76.00 100 GLN A O 1
ATOM 734 N N . ARG A 1 101 ? 15.654 8.413 -8.662 1.00 70.38 101 ARG A N 1
ATOM 735 C CA . ARG A 1 101 ? 14.973 8.693 -7.387 1.00 70.38 101 ARG A CA 1
ATOM 736 C C . ARG A 1 101 ? 13.462 8.736 -7.563 1.00 70.38 101 ARG A C 1
ATOM 738 O O . ARG A 1 101 ? 12.757 8.081 -6.811 1.00 70.38 101 ARG A O 1
ATOM 745 N N . TYR A 1 102 ? 12.975 9.403 -8.607 1.00 67.50 102 TYR A N 1
ATOM 746 C CA . TYR A 1 102 ? 11.545 9.460 -8.898 1.00 67.50 102 TYR A CA 1
ATOM 747 C C . TYR A 1 102 ? 10.950 8.073 -9.191 1.00 67.50 102 TYR A C 1
ATOM 749 O O . TYR A 1 102 ? 9.861 7.751 -8.718 1.00 67.50 102 TYR A O 1
ATOM 757 N N . GLY A 1 103 ? 11.675 7.220 -9.924 1.00 68.31 103 GLY A N 1
ATOM 758 C CA . GLY A 1 103 ? 11.279 5.828 -10.153 1.00 68.31 103 GLY A CA 1
ATOM 759 C C . GLY A 1 103 ? 11.241 5.000 -8.865 1.00 68.31 103 GLY A C 1
ATOM 760 O O . GLY A 1 103 ? 10.277 4.271 -8.634 1.00 68.31 103 GLY A O 1
ATOM 761 N N . ALA A 1 104 ? 12.247 5.152 -8.000 1.00 73.19 104 ALA A N 1
ATOM 762 C CA . ALA A 1 104 ? 12.307 4.477 -6.706 1.00 73.19 104 ALA A CA 1
ATOM 763 C C . ALA A 1 104 ? 11.203 4.954 -5.747 1.00 73.19 104 ALA A C 1
ATOM 765 O O . ALA A 1 104 ? 10.555 4.131 -5.104 1.00 73.19 104 ALA A O 1
ATOM 766 N N . ASP A 1 105 ? 10.937 6.260 -5.698 1.00 73.50 105 ASP A N 1
ATOM 767 C CA . ASP A 1 105 ? 9.886 6.855 -4.870 1.00 73.50 105 ASP A CA 1
ATOM 768 C C . ASP A 1 105 ? 8.495 6.408 -5.329 1.00 73.50 105 ASP A C 1
ATOM 770 O O . ASP A 1 105 ? 7.639 6.099 -4.499 1.00 73.50 105 ASP A O 1
ATOM 774 N N . ARG A 1 106 ? 8.275 6.303 -6.646 1.00 70.50 106 ARG A N 1
ATOM 775 C CA . ARG A 1 106 ? 7.019 5.796 -7.207 1.00 70.50 106 ARG A CA 1
ATOM 776 C C . ARG A 1 106 ? 6.823 4.309 -6.916 1.00 70.50 106 ARG A C 1
ATOM 778 O O . ARG A 1 106 ? 5.767 3.931 -6.424 1.00 70.50 106 ARG A O 1
ATOM 785 N N . ALA A 1 107 ? 7.854 3.488 -7.116 1.00 72.75 107 ALA A N 1
ATOM 786 C CA . ALA A 1 107 ? 7.802 2.070 -6.760 1.00 72.75 107 ALA A CA 1
ATOM 787 C C . ALA A 1 107 ? 7.570 1.865 -5.250 1.00 72.75 107 ALA A C 1
ATOM 789 O O . ALA A 1 107 ? 6.804 0.991 -4.841 1.00 72.75 107 ALA A O 1
ATOM 790 N N . ALA A 1 108 ? 8.179 2.701 -4.404 1.00 77.31 108 ALA A N 1
ATOM 791 C CA . ALA A 1 108 ? 7.950 2.685 -2.964 1.00 77.31 108 ALA A CA 1
ATOM 792 C C . ALA A 1 108 ? 6.527 3.135 -2.590 1.00 77.31 108 ALA A C 1
ATOM 794 O O . ALA A 1 108 ? 5.944 2.587 -1.653 1.00 77.31 108 ALA A O 1
ATOM 795 N N . ALA A 1 109 ? 5.956 4.111 -3.302 1.00 76.06 109 ALA A N 1
ATOM 796 C CA . ALA A 1 109 ? 4.573 4.539 -3.113 1.00 76.06 109 ALA A CA 1
ATOM 797 C C . ALA A 1 109 ? 3.584 3.418 -3.466 1.00 76.06 109 ALA A C 1
ATOM 799 O O . ALA A 1 109 ? 2.701 3.123 -2.660 1.00 76.06 109 ALA A O 1
ATOM 800 N N . ASP A 1 110 ? 3.794 2.734 -4.592 1.00 79.88 110 ASP A N 1
ATOM 801 C CA . ASP A 1 110 ? 2.951 1.618 -5.032 1.00 79.88 110 ASP A CA 1
ATOM 802 C C . ASP A 1 110 ? 3.000 0.448 -4.032 1.00 79.88 110 ASP A C 1
ATOM 804 O O . ASP A 1 110 ? 1.964 -0.103 -3.655 1.00 79.88 110 ASP A O 1
ATOM 808 N N . LEU A 1 111 ? 4.191 0.107 -3.521 1.00 82.62 111 LEU A N 1
ATOM 809 C CA . LEU A 1 111 ? 4.351 -0.914 -2.477 1.00 82.62 111 LEU A CA 1
ATOM 810 C C . LEU A 1 111 ? 3.646 -0.529 -1.170 1.00 82.62 111 LEU A C 1
ATOM 812 O O . LEU A 1 111 ? 3.015 -1.376 -0.534 1.00 82.62 111 LEU A O 1
ATOM 816 N N . ARG A 1 112 ? 3.718 0.746 -0.762 1.00 78.25 112 ARG A N 1
ATOM 817 C CA . ARG A 1 112 ? 2.991 1.240 0.418 1.00 78.25 112 ARG A CA 1
ATOM 818 C C . ARG A 1 112 ? 1.484 1.142 0.214 1.00 78.25 112 ARG A C 1
ATOM 820 O O . ARG A 1 112 ? 0.784 0.706 1.124 1.00 78.25 112 ARG A O 1
ATOM 827 N N . GLU A 1 113 ? 0.980 1.513 -0.959 1.00 83.94 113 GLU A N 1
ATOM 828 C CA . GLU A 1 113 ? -0.447 1.419 -1.263 1.00 83.94 113 GLU A CA 1
ATOM 829 C C . GLU A 1 113 ? -0.938 -0.036 -1.230 1.00 83.94 113 GLU A C 1
ATOM 831 O O . GLU A 1 113 ? -1.963 -0.326 -0.607 1.00 83.94 113 GLU A O 1
ATOM 836 N N . GLN A 1 114 ? -0.182 -0.964 -1.821 1.00 82.62 114 GLN A N 1
ATOM 837 C CA . GLN A 1 114 ? -0.476 -2.399 -1.758 1.00 82.62 114 GLN A CA 1
ATOM 838 C C . GLN A 1 114 ? -0.486 -2.914 -0.314 1.00 82.62 114 GLN A C 1
ATOM 840 O O . GLN A 1 114 ? -1.414 -3.626 0.077 1.00 82.62 114 GLN A O 1
ATOM 845 N N . ALA A 1 115 ? 0.484 -2.503 0.508 1.00 80.62 115 ALA A N 1
ATOM 846 C CA . ALA A 1 115 ? 0.518 -2.856 1.923 1.00 80.62 115 ALA A CA 1
ATOM 847 C C . ALA A 1 115 ? -0.718 -2.330 2.676 1.00 80.62 115 ALA A C 1
ATOM 849 O O . ALA A 1 115 ? -1.345 -3.082 3.420 1.00 80.62 115 ALA A O 1
ATOM 850 N N . PHE A 1 116 ? -1.133 -1.078 2.445 1.00 75.56 116 PHE A N 1
ATOM 851 C CA . PHE A 1 116 ? -2.345 -0.523 3.061 1.00 75.56 116 PHE A CA 1
ATOM 852 C C . PHE A 1 116 ? -3.622 -1.246 2.623 1.00 75.56 116 PHE A C 1
ATOM 854 O O . PHE A 1 116 ? -4.511 -1.459 3.450 1.00 75.56 116 PHE A O 1
ATOM 861 N N . ARG A 1 117 ? -3.730 -1.641 1.348 1.00 81.31 117 ARG A N 1
ATOM 862 C CA . ARG A 1 117 ? -4.853 -2.463 0.870 1.00 81.31 117 ARG A CA 1
ATOM 863 C C . ARG A 1 117 ? -4.877 -3.814 1.577 1.00 81.31 117 ARG A C 1
ATOM 865 O O . ARG A 1 117 ? -5.917 -4.187 2.113 1.00 81.31 117 ARG A O 1
ATOM 872 N N . ARG A 1 118 ? -3.726 -4.487 1.679 1.00 83.75 118 ARG A N 1
ATOM 873 C CA . ARG A 1 118 ? -3.636 -5.788 2.349 1.00 83.75 118 ARG A CA 1
ATOM 874 C C . ARG A 1 118 ? -3.973 -5.707 3.837 1.00 83.75 118 ARG A C 1
ATOM 876 O O . ARG A 1 118 ? -4.635 -6.598 4.356 1.00 83.75 118 ARG A O 1
ATOM 883 N N . VAL A 1 119 ? -3.571 -4.635 4.520 1.00 76.31 119 VAL A N 1
ATOM 884 C CA . VAL A 1 119 ? -3.965 -4.396 5.919 1.00 76.31 119 VAL A CA 1
ATOM 885 C C . VAL A 1 119 ? -5.484 -4.275 6.046 1.00 76.31 119 VAL A C 1
ATOM 887 O O . VAL A 1 119 ? -6.059 -4.931 6.907 1.00 76.31 119 VAL A O 1
ATOM 890 N N . LYS A 1 120 ? -6.151 -3.514 5.168 1.00 72.88 120 LYS A N 1
ATOM 891 C CA . LYS A 1 120 ? -7.620 -3.391 5.186 1.00 72.88 120 LYS A CA 1
ATOM 892 C C . LYS A 1 120 ? -8.330 -4.724 4.942 1.00 72.88 120 LYS A C 1
ATOM 894 O O . LYS A 1 120 ? -9.328 -5.005 5.598 1.00 72.88 120 LYS A O 1
ATOM 899 N N . GLU A 1 121 ? -7.827 -5.538 4.016 1.00 74.44 121 GLU A N 1
ATOM 900 C CA . GLU A 1 121 ? -8.354 -6.888 3.772 1.00 74.44 121 GLU A CA 1
ATOM 901 C C . GLU A 1 121 ? -8.217 -7.772 5.012 1.00 74.44 121 GLU A C 1
ATOM 903 O O . GLU A 1 121 ? -9.195 -8.371 5.445 1.00 74.44 121 GLU A O 1
ATOM 908 N N . LEU A 1 122 ? -7.034 -7.792 5.632 1.00 76.31 122 LEU A N 1
ATOM 909 C CA . LEU A 1 122 ? -6.790 -8.557 6.854 1.00 76.31 122 LEU A CA 1
ATOM 910 C C . LEU A 1 122 ? -7.654 -8.074 8.024 1.00 76.31 122 LEU A C 1
ATOM 912 O O . LEU A 1 122 ? -8.120 -8.889 8.816 1.00 76.31 122 LEU A O 1
ATOM 916 N N . GLU A 1 123 ? -7.898 -6.768 8.144 1.00 73.88 123 GLU A N 1
ATOM 917 C CA . GLU A 1 123 ? -8.827 -6.225 9.137 1.00 73.88 123 GLU A CA 1
ATOM 918 C C . GLU A 1 123 ? -10.263 -6.703 8.890 1.00 73.88 123 GLU A C 1
ATOM 920 O O . GLU A 1 123 ? -10.939 -7.076 9.848 1.00 73.88 123 GLU A O 1
ATOM 925 N N . ALA A 1 124 ? -10.713 -6.755 7.633 1.00 71.38 124 ALA A N 1
ATOM 926 C CA . ALA A 1 124 ? -12.033 -7.270 7.270 1.00 71.38 124 ALA A CA 1
ATOM 927 C C . ALA A 1 124 ? -12.155 -8.790 7.495 1.00 71.38 124 ALA A C 1
ATOM 929 O O . ALA A 1 124 ? -13.159 -9.252 8.036 1.00 71.38 124 ALA A O 1
ATOM 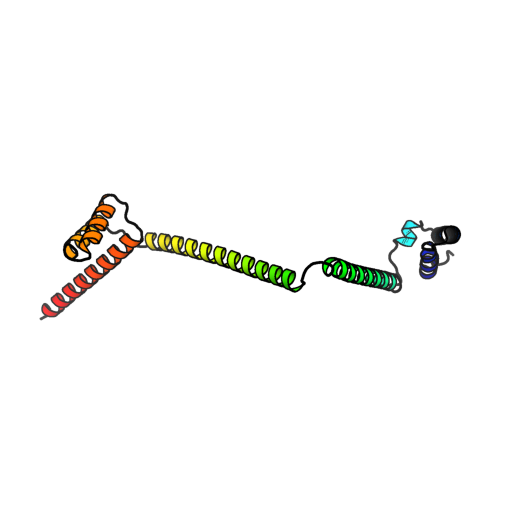930 N N . GLU A 1 125 ? -11.124 -9.563 7.140 1.00 74.12 125 GLU A N 1
ATOM 931 C CA . GLU A 1 125 ? -11.047 -11.004 7.409 1.00 74.12 125 GLU A CA 1
ATOM 932 C C . GLU A 1 125 ? -11.092 -11.272 8.923 1.00 74.12 125 GLU A C 1
ATOM 934 O O . GLU A 1 125 ? -11.906 -12.065 9.391 1.00 74.12 125 GLU A O 1
ATOM 939 N N . LEU A 1 126 ? -10.280 -10.562 9.717 1.00 73.62 126 LEU A N 1
ATOM 940 C CA . LEU A 1 126 ? -10.295 -10.676 11.179 1.00 73.62 126 LEU A CA 1
ATOM 941 C C . LEU A 1 126 ? -11.643 -10.285 11.781 1.00 73.62 126 LEU A C 1
ATOM 943 O O . LEU A 1 126 ? -12.058 -10.878 12.775 1.00 73.62 126 LEU A O 1
ATOM 947 N N . GLU A 1 127 ? -12.319 -9.294 11.208 1.00 67.06 127 GLU A N 1
ATOM 948 C CA . GLU A 1 127 ? -13.647 -8.881 11.644 1.00 67.06 127 GLU A CA 1
ATOM 949 C C . GLU A 1 127 ? -14.686 -9.990 11.435 1.00 67.06 127 GLU A C 1
ATOM 951 O O . GLU A 1 127 ? -15.510 -10.212 12.322 1.00 67.06 127 GLU A O 1
ATOM 956 N N . ALA A 1 128 ? -14.593 -10.746 10.335 1.00 71.19 128 ALA A N 1
ATOM 957 C CA . ALA A 1 128 ? -15.474 -11.880 10.051 1.00 71.19 128 ALA A CA 1
ATOM 958 C C . ALA A 1 128 ? -15.327 -13.035 11.061 1.00 71.19 128 ALA A C 1
ATOM 960 O O . ALA A 1 128 ? -16.297 -13.737 11.340 1.00 71.19 128 ALA A O 1
ATOM 961 N N . PHE A 1 129 ? -14.138 -13.219 11.646 1.00 71.94 129 PHE A N 1
A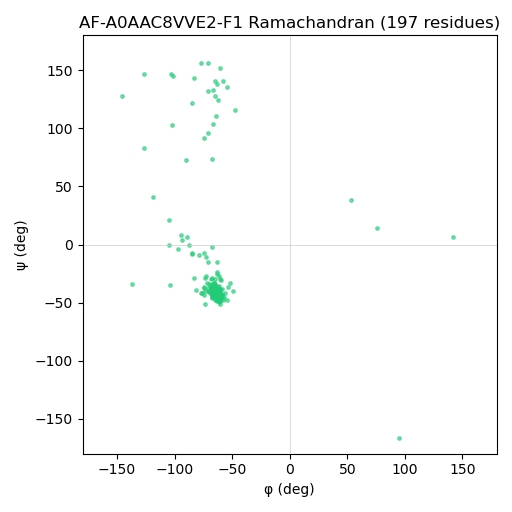TOM 962 C CA . PHE A 1 129 ? -13.894 -14.245 12.668 1.00 71.94 129 PHE A CA 1
ATOM 963 C C . PHE A 1 129 ? -14.259 -13.810 14.093 1.00 71.94 129 PHE A C 1
ATOM 965 O O . PHE A 1 129 ? -14.195 -14.619 15.023 1.00 71.94 129 PHE A O 1
ATOM 972 N N . ARG A 1 130 ? -14.614 -12.541 14.315 1.00 71.88 130 ARG A N 1
ATOM 973 C CA . ARG A 1 130 ? -14.971 -12.059 15.652 1.00 71.88 130 ARG A CA 1
ATOM 974 C C . ARG A 1 130 ? -16.426 -12.377 15.966 1.00 71.88 130 ARG A C 1
ATOM 976 O O . ARG A 1 130 ? -17.304 -12.262 15.119 1.00 71.88 130 ARG A O 1
ATOM 983 N N . ALA A 1 131 ? -16.683 -12.723 17.228 1.00 74.50 131 ALA A N 1
ATOM 984 C CA . ALA A 1 131 ? -18.042 -12.939 17.706 1.00 74.50 131 ALA A CA 1
ATOM 985 C C . ALA A 1 131 ? -18.908 -11.695 17.418 1.00 74.50 131 ALA A C 1
ATOM 987 O O . ALA A 1 131 ? -18.439 -10.572 17.652 1.00 74.50 131 ALA A O 1
ATOM 988 N N . PRO A 1 132 ? -20.142 -11.868 16.914 1.00 77.50 132 PRO A N 1
ATOM 989 C CA . PRO A 1 132 ? -21.056 -10.755 16.716 1.00 77.50 132 PRO A CA 1
ATOM 990 C C . PRO A 1 132 ? -21.371 -10.124 18.076 1.00 77.50 132 PRO A C 1
ATOM 992 O O . PRO A 1 132 ? -21.787 -10.814 19.007 1.00 77.50 132 PRO A O 1
ATOM 995 N N . LEU A 1 133 ? -21.134 -8.817 18.202 1.00 83.19 133 LEU A N 1
ATOM 996 C CA . LEU A 1 133 ? -21.558 -8.037 19.362 1.00 83.19 133 LEU A CA 1
ATOM 997 C C . LEU A 1 133 ? -22.809 -7.243 19.005 1.00 83.19 133 LEU A C 1
ATOM 999 O O . LEU A 1 133 ? -22.924 -6.722 17.896 1.00 83.19 133 LEU A O 1
ATOM 1003 N N . ASP A 1 134 ? -23.698 -7.088 19.980 1.00 90.38 134 ASP A N 1
ATOM 1004 C CA . ASP A 1 134 ? -24.735 -6.068 19.916 1.00 90.38 134 ASP A CA 1
ATOM 1005 C C . ASP A 1 134 ? -24.085 -4.693 20.104 1.00 90.38 134 ASP A C 1
ATOM 1007 O O . ASP A 1 134 ? -23.784 -4.244 21.214 1.00 90.38 134 ASP A O 1
ATOM 1011 N N . TRP A 1 135 ? -23.803 -4.041 18.980 1.00 90.62 135 TRP A N 1
ATOM 1012 C CA . TRP A 1 135 ? -23.125 -2.754 18.958 1.00 90.62 135 TRP A CA 1
ATOM 1013 C C . TRP A 1 135 ? -23.889 -1.662 19.704 1.00 90.62 135 TRP A C 1
ATOM 1015 O O . TRP A 1 135 ? -23.255 -0.759 20.251 1.00 90.62 135 TRP A O 1
ATOM 1025 N N . VAL A 1 136 ? -25.221 -1.742 19.742 1.00 92.19 136 VAL A N 1
ATOM 1026 C CA . VAL A 1 136 ? -26.064 -0.743 20.401 1.00 92.19 136 VAL A CA 1
ATOM 1027 C C . VAL A 1 136 ? -25.953 -0.902 21.915 1.00 92.19 136 VAL A C 1
ATOM 1029 O O . VAL A 1 136 ? -25.574 0.057 22.585 1.00 92.19 136 VAL A O 1
ATOM 1032 N N . ASP A 1 137 ? -26.140 -2.116 22.445 1.00 92.88 137 ASP A N 1
ATOM 1033 C CA . ASP A 1 137 ? -26.007 -2.399 23.887 1.00 92.88 137 ASP A CA 1
ATOM 1034 C C . ASP A 1 137 ? -24.598 -2.054 24.409 1.00 92.88 137 ASP A C 1
ATOM 1036 O O . ASP A 1 137 ? -24.427 -1.410 25.451 1.00 92.88 137 ASP A O 1
ATOM 1040 N N . VAL A 1 138 ? -23.545 -2.401 23.659 1.00 92.00 138 VAL A N 1
ATOM 1041 C CA . VAL A 1 138 ? -22.167 -2.073 24.066 1.00 92.00 138 VAL A CA 1
ATOM 1042 C C . VAL A 1 138 ? -21.931 -0.558 24.056 1.00 92.00 138 VAL A C 1
ATOM 1044 O O . VAL A 1 138 ? -21.284 -0.035 24.972 1.00 92.00 138 VAL A O 1
ATOM 1047 N N . ALA A 1 139 ? -22.465 0.163 23.066 1.00 92.44 139 ALA A N 1
ATOM 1048 C CA . ALA A 1 139 ? -22.349 1.617 22.992 1.00 92.44 139 ALA A CA 1
ATOM 1049 C C . ALA A 1 139 ? -23.148 2.329 24.093 1.00 92.44 139 ALA A C 1
ATOM 1051 O O . ALA A 1 139 ? -22.660 3.311 24.653 1.00 92.44 139 ALA A O 1
ATOM 1052 N N . GLU A 1 140 ? -24.319 1.819 24.476 1.00 93.44 140 GLU A N 1
ATOM 1053 C CA . GLU A 1 140 ? -25.100 2.337 25.605 1.00 93.44 140 GLU A CA 1
ATOM 1054 C C . GLU A 1 140 ? -24.349 2.191 26.929 1.00 93.44 140 GLU A C 1
ATOM 1056 O O . GLU A 1 140 ? -24.258 3.139 27.719 1.00 93.44 140 GLU A O 1
ATOM 1061 N N . ARG A 1 141 ? -23.728 1.030 27.164 1.00 92.50 141 ARG A N 1
ATOM 1062 C CA . ARG A 1 141 ? -22.888 0.805 28.352 1.00 92.50 141 ARG A CA 1
ATOM 1063 C C . ARG A 1 141 ? -21.659 1.710 28.351 1.00 92.50 141 ARG A C 1
ATOM 1065 O O . ARG A 1 141 ? -21.293 2.252 29.399 1.00 92.50 141 ARG A O 1
ATOM 1072 N N . TYR A 1 142 ? -21.038 1.902 27.186 1.00 92.69 142 TYR A N 1
ATOM 1073 C CA . TYR A 1 142 ? -19.914 2.823 27.022 1.00 92.69 142 TYR A CA 1
ATOM 1074 C C . TYR A 1 142 ? -20.336 4.261 27.344 1.00 92.69 142 TYR A C 1
ATOM 1076 O O . TYR A 1 142 ? -19.704 4.923 28.170 1.00 92.69 142 TYR A O 1
ATOM 1084 N N . TYR A 1 143 ? -21.447 4.721 26.766 1.00 92.81 143 TYR A N 1
ATOM 1085 C CA . TYR A 1 143 ? -22.014 6.037 27.034 1.00 92.81 143 TYR A CA 1
ATOM 1086 C C . TYR A 1 143 ? -22.327 6.227 28.512 1.00 92.81 143 TYR A C 1
ATOM 1088 O O . TYR A 1 143 ? -21.890 7.208 29.104 1.00 92.81 143 TYR A O 1
ATOM 1096 N N . THR A 1 144 ? -22.989 5.261 29.144 1.00 91.94 144 THR A N 1
ATOM 1097 C CA . THR A 1 144 ? -23.338 5.330 30.569 1.00 91.94 144 THR A CA 1
ATOM 1098 C C . THR A 1 144 ? -22.101 5.535 31.447 1.00 91.94 144 THR A C 1
ATOM 1100 O O . THR A 1 144 ? -22.118 6.365 32.361 1.00 91.94 144 THR A O 1
ATOM 1103 N N . LYS A 1 145 ? -20.998 4.842 31.136 1.00 91.19 145 LYS A N 1
ATOM 1104 C CA . LYS A 1 145 ? -19.729 4.962 31.865 1.00 91.19 145 LYS A CA 1
ATOM 1105 C C . LYS A 1 145 ? -19.018 6.294 31.619 1.00 91.19 145 LYS A C 1
ATOM 1107 O O . LYS A 1 145 ? -18.457 6.860 32.554 1.00 91.19 145 LYS A O 1
ATOM 1112 N N . PHE A 1 146 ? -19.031 6.789 30.383 1.00 92.06 146 PHE A N 1
ATOM 1113 C CA . PHE A 1 146 ? -18.306 7.995 29.968 1.00 92.06 146 PHE A CA 1
ATOM 1114 C C . PHE A 1 146 ? -19.214 9.218 29.777 1.00 92.06 146 PHE A C 1
ATOM 1116 O O . PHE A 1 146 ? -18.825 10.184 29.128 1.00 92.06 146 PHE A O 1
ATOM 1123 N N . ARG A 1 147 ? -20.408 9.222 30.385 1.00 89.31 147 ARG A N 1
ATOM 1124 C CA . ARG A 1 147 ? -21.410 10.292 30.229 1.00 89.31 147 ARG A CA 1
ATOM 1125 C C . ARG A 1 147 ? -20.954 11.665 30.744 1.00 89.31 147 ARG A C 1
ATOM 1127 O O . ARG A 1 147 ? -21.615 12.664 30.486 1.00 89.31 147 ARG A O 1
ATOM 1134 N N . ARG A 1 148 ? -19.876 11.717 31.534 1.00 84.38 148 ARG A N 1
ATOM 1135 C CA . ARG A 1 148 ? -19.293 12.938 32.116 1.00 84.38 148 ARG A CA 1
ATOM 1136 C C . ARG A 1 148 ? -17.805 13.015 31.780 1.00 84.38 148 ARG A C 1
ATOM 1138 O O . ARG A 1 148 ? -17.126 11.9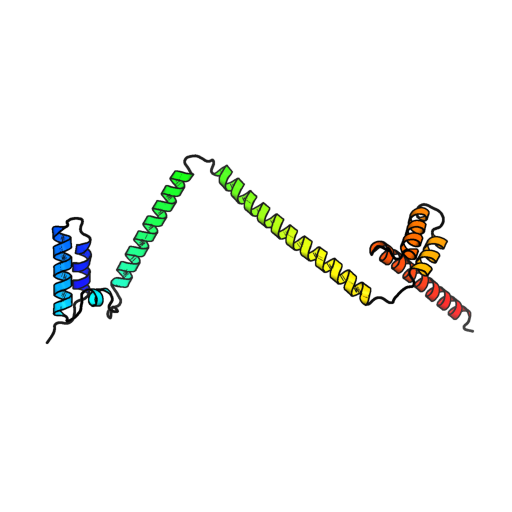92 31.744 1.00 84.38 148 ARG A O 1
ATOM 1145 N N . GLY A 1 149 ? -17.306 14.236 31.603 1.00 87.19 149 GLY A N 1
ATOM 1146 C CA . GLY A 1 149 ? -15.895 14.519 31.334 1.00 87.19 149 GLY A CA 1
ATOM 1147 C C . GLY A 1 149 ? -15.566 14.649 29.847 1.00 87.19 149 GLY A C 1
ATOM 1148 O O . GLY A 1 149 ? -16.452 14.773 29.004 1.00 87.19 149 GLY A O 1
ATOM 1149 N N . VAL A 1 150 ? -14.269 14.618 29.536 1.00 86.88 150 VAL A N 1
ATOM 1150 C CA . VAL A 1 150 ? -13.717 14.915 28.200 1.00 86.88 150 VAL A CA 1
ATOM 1151 C C . VAL A 1 150 ? -14.252 13.967 27.116 1.00 86.88 150 VAL A C 1
ATOM 1153 O O . VAL A 1 150 ? -14.465 14.376 25.978 1.00 86.88 150 VAL A O 1
ATOM 1156 N N . ASN A 1 151 ? -14.573 12.722 27.481 1.00 88.12 151 ASN A N 1
ATOM 1157 C CA . ASN A 1 151 ? -15.038 11.700 26.538 1.00 88.12 151 ASN A CA 1
ATOM 1158 C C . ASN A 1 151 ? -16.560 11.704 26.306 1.00 88.12 151 ASN A C 1
ATOM 1160 O O . ASN A 1 151 ? -17.047 10.899 25.515 1.00 88.12 151 ASN A O 1
ATOM 1164 N N . ALA A 1 152 ? -17.325 12.591 26.953 1.00 88.06 152 ALA A N 1
ATOM 1165 C CA . ALA A 1 152 ? -18.789 12.570 26.881 1.00 88.06 152 ALA A CA 1
ATOM 1166 C C . ALA A 1 152 ? -19.324 12.822 25.461 1.00 88.06 152 ALA A C 1
ATOM 1168 O O . ALA A 1 152 ? -20.235 12.128 25.005 1.00 88.06 152 ALA A O 1
ATOM 1169 N N . ALA A 1 153 ? -18.730 13.775 24.735 1.00 90.88 153 ALA A N 1
ATOM 1170 C CA . ALA A 1 153 ? -19.109 14.067 23.352 1.00 90.88 153 ALA A CA 1
ATOM 1171 C C . ALA A 1 153 ? -18.798 12.887 22.418 1.00 90.88 153 ALA A C 1
ATOM 1173 O O . ALA A 1 153 ? -19.632 12.507 21.594 1.00 90.88 153 ALA A O 1
ATOM 1174 N N . PHE A 1 154 ? -17.628 12.269 22.596 1.00 91.38 154 PHE A N 1
ATOM 1175 C CA . PHE A 1 154 ? -17.217 11.097 21.829 1.00 91.38 154 PHE A CA 1
ATOM 1176 C C . PHE A 1 154 ? -18.152 9.910 22.079 1.00 91.38 154 PHE A C 1
ATOM 1178 O O . PHE A 1 154 ? -18.682 9.340 21.129 1.00 91.38 154 PHE A O 1
ATOM 1185 N N . ALA A 1 155 ? -18.440 9.604 23.346 1.00 91.19 155 ALA A N 1
ATOM 1186 C CA . ALA A 1 155 ? -19.325 8.514 23.737 1.00 91.19 155 ALA A CA 1
ATOM 1187 C C . ALA A 1 155 ? -20.760 8.698 23.209 1.00 91.19 155 ALA A C 1
ATOM 1189 O O . ALA A 1 155 ? -21.370 7.743 22.730 1.00 91.19 155 ALA A O 1
ATOM 1190 N N . LYS A 1 156 ? -21.283 9.934 23.230 1.00 92.88 156 LYS A N 1
ATOM 1191 C CA . LYS A 1 156 ? -22.590 10.263 22.638 1.00 92.88 156 LYS A CA 1
ATOM 1192 C C . LYS A 1 156 ? -22.595 10.056 21.120 1.00 92.88 156 LYS A C 1
ATOM 1194 O O . LYS A 1 156 ? -23.550 9.505 20.580 1.00 92.88 156 LYS A O 1
ATOM 1199 N N . GLY A 1 157 ? -21.530 10.477 20.433 1.00 92.44 157 GLY A N 1
ATOM 1200 C CA . GLY A 1 157 ? -21.377 10.272 18.991 1.00 92.44 157 GLY A CA 1
ATOM 1201 C C . GLY A 1 157 ? -21.289 8.793 18.608 1.00 92.44 157 GLY A C 1
ATOM 1202 O O . GLY A 1 157 ? -21.854 8.388 17.596 1.00 92.44 157 GLY A O 1
ATOM 1203 N N . LEU A 1 158 ? -20.632 7.987 19.442 1.00 93.44 158 LEU A N 1
ATOM 1204 C CA . LEU A 1 158 ? -20.510 6.541 19.275 1.00 93.44 158 LEU A CA 1
ATOM 1205 C C . LEU A 1 158 ? -21.864 5.833 19.398 1.00 93.44 158 LEU A C 1
ATOM 1207 O O . LEU A 1 158 ? -22.208 5.031 18.535 1.00 93.44 158 LEU A O 1
ATOM 1211 N N .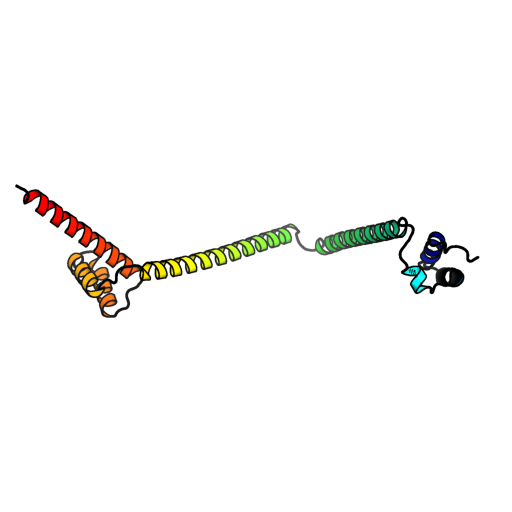 LEU A 1 159 ? -22.661 6.199 20.408 1.00 93.94 159 LEU A N 1
ATOM 1212 C CA . LEU A 1 159 ? -24.025 5.693 20.578 1.00 93.94 159 LEU A CA 1
ATOM 1213 C C . LEU A 1 159 ? -24.918 6.042 19.381 1.00 93.94 159 LEU A C 1
ATOM 1215 O O . LEU A 1 159 ? -25.606 5.174 18.852 1.00 93.94 159 LEU A O 1
ATOM 1219 N N . TYR A 1 160 ? -24.869 7.292 18.914 1.00 94.06 160 TYR A N 1
ATOM 1220 C CA . TYR A 1 160 ? -25.630 7.703 17.734 1.00 94.06 160 TYR A CA 1
ATOM 1221 C C . TYR A 1 160 ? -25.210 6.926 16.477 1.00 94.06 160 TYR A C 1
ATOM 1223 O O . TYR A 1 160 ? -26.062 6.455 15.734 1.00 94.06 160 TYR A O 1
ATOM 1231 N N . ARG A 1 161 ? -23.904 6.747 16.233 1.00 94.06 161 ARG A N 1
ATOM 1232 C CA . ARG A 1 161 ? -23.416 5.976 15.075 1.00 94.06 161 ARG A CA 1
ATOM 1233 C C . ARG A 1 161 ? -23.784 4.494 15.156 1.00 94.06 161 ARG A C 1
ATOM 1235 O O . ARG A 1 161 ? -24.079 3.906 14.118 1.00 94.06 161 ARG A O 1
ATOM 1242 N N . ALA A 1 162 ? -23.802 3.916 16.357 1.00 93.19 162 ALA A N 1
ATOM 1243 C CA . ALA A 1 162 ? -24.271 2.552 16.584 1.00 93.19 162 ALA A CA 1
ATOM 1244 C C . ALA A 1 162 ? -25.760 2.403 16.246 1.00 93.19 162 ALA A C 1
ATOM 1246 O O . ALA A 1 162 ? -26.120 1.482 15.517 1.00 93.19 162 ALA A O 1
ATOM 1247 N N . SER A 1 163 ? -26.612 3.337 16.687 1.00 92.56 163 SER A N 1
ATOM 1248 C CA . SER A 1 163 ? -28.062 3.249 16.459 1.00 92.56 163 SER A CA 1
ATOM 1249 C C . SER A 1 163 ? -28.470 3.404 14.992 1.00 92.56 163 SER A C 1
ATOM 1251 O O . SER A 1 163 ? -29.465 2.822 14.572 1.00 92.56 163 SER A O 1
ATOM 1253 N N . VAL A 1 164 ? -27.693 4.138 14.188 1.00 93.75 164 VAL A N 1
ATOM 1254 C CA . VAL A 1 164 ? -27.919 4.261 12.733 1.00 93.75 164 VAL A CA 1
ATOM 1255 C C . VAL A 1 164 ? -27.109 3.261 11.898 1.00 93.75 164 VAL A C 1
ATOM 1257 O O . VAL A 1 164 ? -27.068 3.389 10.675 1.00 93.75 164 VAL A O 1
ATOM 1260 N N . ASN A 1 165 ? -26.439 2.294 12.536 1.00 88.56 165 ASN A N 1
ATOM 1261 C CA . ASN A 1 165 ? -25.573 1.295 11.903 1.00 88.56 165 ASN A CA 1
ATOM 1262 C C . ASN A 1 165 ? -24.479 1.895 10.985 1.00 88.56 165 ASN A C 1
ATOM 1264 O O . ASN A 1 165 ? -24.169 1.368 9.918 1.00 88.56 165 ASN A O 1
ATOM 1268 N N . LYS A 1 166 ? -23.897 3.032 11.393 1.00 92.44 166 LYS A N 1
ATOM 1269 C CA . LYS A 1 166 ? -22.800 3.732 10.693 1.00 92.44 166 LYS A CA 1
ATOM 1270 C C . LYS A 1 166 ? -21.540 3.817 11.556 1.00 92.44 166 LYS A C 1
ATOM 1272 O O . LYS A 1 166 ? -20.892 4.863 11.619 1.00 92.44 166 LYS A O 1
ATOM 1277 N N . LEU A 1 167 ? -21.212 2.739 12.266 1.00 88.69 167 LEU A N 1
ATOM 1278 C CA . LEU A 1 167 ? -19.972 2.666 13.037 1.00 88.69 167 LEU A CA 1
ATOM 1279 C C . LEU A 1 167 ? -18.770 2.545 12.105 1.00 88.69 167 LEU A C 1
ATOM 1281 O O . LEU A 1 167 ? -18.751 1.709 11.204 1.00 88.69 167 LEU A O 1
ATOM 1285 N N . MET A 1 168 ? -17.750 3.363 12.352 1.00 87.00 168 MET A N 1
ATOM 1286 C CA 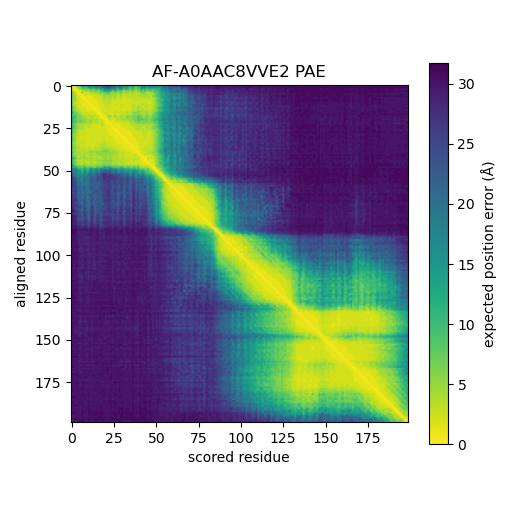. MET A 1 168 ? -16.469 3.220 11.668 1.00 87.00 168 MET A CA 1
ATOM 1287 C C . MET A 1 168 ? -15.674 2.053 12.278 1.00 87.00 168 MET A C 1
ATOM 1289 O O . MET A 1 168 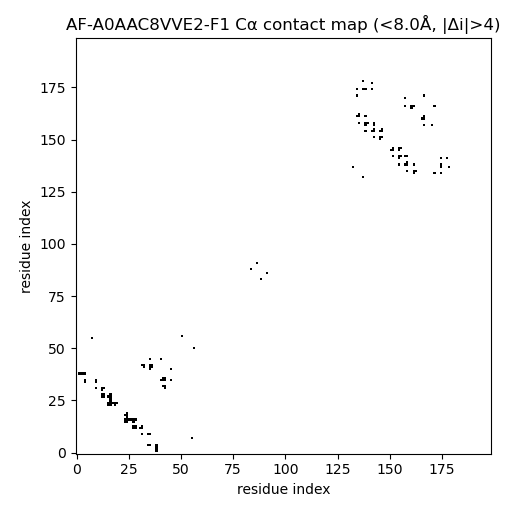? -15.854 1.755 13.462 1.00 87.00 168 MET A O 1
ATOM 1293 N N . PRO A 1 169 ? -14.728 1.438 11.544 1.00 83.50 169 PRO A N 1
ATOM 1294 C CA . PRO A 1 169 ? -13.875 0.376 12.090 1.00 83.50 169 PRO A CA 1
ATOM 1295 C C . PRO A 1 169 ? -13.146 0.784 13.382 1.00 83.50 169 PRO A C 1
ATOM 1297 O O . PRO A 1 169 ? -13.036 0.001 14.324 1.00 83.50 169 PRO A O 1
ATOM 1300 N N . ALA A 1 170 ? -12.719 2.049 13.474 1.00 83.56 170 ALA A N 1
ATOM 1301 C CA . ALA A 1 170 ? -12.112 2.603 14.682 1.00 83.56 170 ALA A CA 1
ATOM 1302 C C . ALA A 1 170 ? -13.081 2.629 15.882 1.00 83.56 170 ALA A C 1
ATOM 1304 O O . ALA A 1 170 ? -12.684 2.294 16.998 1.00 83.56 170 ALA A O 1
ATOM 1305 N N . ASP A 1 171 ? -14.354 2.973 15.655 1.00 89.31 171 ASP A N 1
ATOM 1306 C CA . ASP A 1 171 ? -15.386 2.973 16.698 1.00 89.31 171 ASP A CA 1
ATOM 1307 C C . ASP A 1 171 ? -15.666 1.540 17.189 1.00 89.31 171 ASP A C 1
ATOM 1309 O O . ASP A 1 171 ? -15.735 1.288 18.393 1.00 89.31 171 ASP A O 1
ATOM 1313 N N . GLN A 1 172 ? -15.776 0.584 16.257 1.00 85.38 172 GLN A N 1
ATOM 1314 C CA . GLN A 1 172 ? -15.974 -0.837 16.564 1.00 85.38 172 GLN A CA 1
ATOM 1315 C C . GLN A 1 172 ? -14.813 -1.401 17.392 1.00 85.38 172 GLN A C 1
ATOM 1317 O O . GLN A 1 172 ? -15.032 -2.112 18.376 1.00 85.38 172 GLN A O 1
ATOM 1322 N N . ALA A 1 173 ? -13.571 -1.058 17.034 1.00 86.94 173 ALA A N 1
ATOM 1323 C CA . ALA A 1 173 ? -12.385 -1.467 17.779 1.00 86.94 173 ALA A CA 1
ATOM 1324 C C . ALA A 1 173 ? -12.398 -0.931 19.220 1.00 86.94 173 ALA A C 1
ATOM 1326 O O . ALA A 1 173 ? -12.074 -1.668 20.155 1.00 86.94 173 ALA A O 1
ATOM 1327 N N . GLU A 1 174 ? -12.805 0.323 19.418 1.00 88.81 174 GLU A N 1
ATOM 1328 C CA . GLU A 1 174 ? -12.894 0.938 20.744 1.00 88.81 174 GLU A CA 1
ATOM 1329 C C . GLU A 1 174 ? -13.989 0.291 21.607 1.00 88.81 174 GLU A C 1
ATOM 1331 O O . GLU A 1 174 ? -13.742 -0.077 22.761 1.00 88.81 174 GLU A O 1
ATOM 1336 N N . LEU A 1 175 ? -15.173 0.043 21.034 1.00 90.19 175 LEU A N 1
ATOM 1337 C CA . LEU A 1 175 ? -16.254 -0.678 21.713 1.00 90.19 175 LEU A CA 1
ATOM 1338 C C . LEU A 1 175 ? -15.855 -2.108 22.080 1.00 90.19 175 LEU A C 1
ATOM 1340 O O . LEU A 1 175 ? -16.172 -2.569 23.175 1.00 90.19 175 LEU A O 1
ATOM 1344 N N . ARG A 1 176 ? -15.101 -2.800 21.219 1.00 88.25 176 ARG A N 1
ATOM 1345 C CA . ARG A 1 176 ? -14.586 -4.141 21.526 1.00 88.25 176 ARG A CA 1
ATOM 1346 C C . ARG A 1 176 ? -13.564 -4.142 22.650 1.00 88.25 176 ARG A C 1
ATOM 1348 O O . ARG A 1 176 ? -13.638 -5.001 23.528 1.00 88.25 176 ARG A O 1
ATOM 1355 N N . LYS A 1 177 ? -12.632 -3.184 22.665 1.00 89.56 177 LYS A N 1
ATOM 1356 C CA . LYS A 1 177 ? -11.701 -3.018 23.795 1.00 89.56 177 LYS A CA 1
ATOM 1357 C C . LYS A 1 177 ? -12.482 -2.810 25.085 1.00 89.56 177 LYS A C 1
ATOM 1359 O O . LYS A 1 177 ? -12.194 -3.456 26.094 1.00 89.56 177 LYS A O 1
ATOM 1364 N N . PHE A 1 178 ? -13.506 -1.961 25.044 1.00 90.38 178 PHE A N 1
ATOM 1365 C CA . PHE A 1 178 ? -14.373 -1.741 26.189 1.00 90.38 178 PHE A CA 1
ATOM 1366 C C . PHE A 1 178 ? -15.092 -3.025 26.624 1.00 90.38 178 PHE A C 1
ATOM 1368 O O . PHE A 1 178 ? -14.958 -3.406 27.788 1.00 90.38 178 PHE A O 1
ATOM 1375 N N . ALA A 1 179 ? -15.758 -3.734 25.711 1.00 88.38 179 ALA A N 1
ATOM 1376 C CA . ALA A 1 179 ? -16.439 -4.996 25.997 1.00 88.38 179 ALA A CA 1
ATOM 1377 C C . ALA A 1 179 ? -15.488 -6.020 26.644 1.00 88.38 179 ALA A C 1
ATOM 1379 O O . ALA A 1 179 ? -15.779 -6.533 27.724 1.00 88.38 179 ALA A O 1
ATOM 1380 N N . ALA A 1 180 ? -14.288 -6.203 26.084 1.00 86.25 180 ALA A N 1
ATOM 1381 C CA . ALA A 1 180 ? -13.271 -7.091 26.643 1.00 86.25 180 ALA A CA 1
ATOM 1382 C C . ALA A 1 180 ? -12.827 -6.673 28.060 1.00 86.25 180 ALA A C 1
ATOM 1384 O O . ALA A 1 180 ? -12.619 -7.525 28.928 1.00 86.25 180 ALA A O 1
ATOM 1385 N N . THR A 1 181 ? -12.692 -5.369 28.341 1.00 87.88 181 THR A N 1
ATOM 1386 C CA . THR A 1 181 ? -12.366 -4.903 29.704 1.00 87.88 181 THR A CA 1
ATOM 1387 C C . THR A 1 181 ? -13.499 -5.140 30.698 1.00 87.88 181 THR A C 1
ATOM 1389 O O . THR A 1 181 ? -13.230 -5.482 31.852 1.00 87.88 181 THR A O 1
ATOM 1392 N N . VAL A 1 182 ? -14.754 -4.978 30.271 1.00 85.50 182 VAL A N 1
ATOM 1393 C CA . VAL A 1 182 ? -15.934 -5.227 31.108 1.00 85.50 182 VAL A CA 1
ATOM 1394 C C . VAL A 1 182 ? -16.052 -6.717 31.418 1.00 85.50 182 VAL A C 1
ATOM 1396 O O . VAL A 1 182 ? -16.200 -7.078 32.584 1.00 85.50 182 VAL A O 1
ATOM 1399 N N . GLU A 1 183 ? -15.881 -7.587 30.423 1.00 78.56 183 GLU A N 1
ATOM 1400 C CA . GLU A 1 183 ? -15.893 -9.040 30.616 1.00 78.56 183 GLU A CA 1
ATOM 1401 C C . GLU A 1 183 ? -14.784 -9.520 31.552 1.00 78.56 183 GLU A C 1
ATOM 1403 O O . GLU A 1 183 ? -15.037 -10.323 32.451 1.00 78.56 183 GLU A O 1
ATOM 1408 N N . ARG A 1 184 ? -13.555 -9.007 31.398 1.00 80.56 184 ARG A N 1
ATOM 1409 C CA . ARG A 1 184 ? -12.446 -9.334 32.310 1.00 80.56 184 ARG A CA 1
ATOM 1410 C C . ARG A 1 184 ? -12.760 -8.924 33.747 1.00 80.56 184 ARG A C 1
ATOM 1412 O O . ARG A 1 184 ? -12.492 -9.692 34.669 1.00 80.56 184 ARG A O 1
ATOM 1419 N N . LYS A 1 185 ? -13.358 -7.744 33.948 1.00 79.44 185 LYS A N 1
ATOM 1420 C CA . LYS A 1 185 ? -13.793 -7.293 35.279 1.00 79.44 185 LYS A CA 1
ATOM 1421 C C . LYS A 1 185 ? -14.907 -8.173 35.845 1.00 79.44 185 LYS A C 1
ATOM 1423 O O . LYS A 1 185 ? -14.823 -8.550 37.008 1.00 79.44 185 LYS A O 1
ATOM 1428 N N . ALA A 1 186 ? -15.893 -8.547 35.032 1.00 77.44 186 ALA A N 1
ATOM 1429 C CA . ALA A 1 186 ? -16.979 -9.430 35.449 1.00 77.44 186 ALA A CA 1
ATOM 1430 C C . ALA A 1 186 ? -16.469 -10.829 35.837 1.00 77.44 186 ALA A C 1
ATOM 1432 O O . ALA A 1 186 ? -16.875 -11.367 36.864 1.00 77.44 186 ALA A O 1
ATOM 1433 N N . LYS A 1 187 ? -15.531 -11.398 35.065 1.00 77.88 187 LYS A N 1
ATOM 1434 C CA . LYS A 1 187 ? -14.877 -12.676 35.392 1.00 77.88 187 LYS A CA 1
ATOM 1435 C C . LYS A 1 187 ? -14.083 -12.590 36.696 1.00 77.88 187 LYS A C 1
ATOM 1437 O O . LYS A 1 187 ? -14.224 -13.468 37.540 1.00 77.88 187 LYS A O 1
ATOM 1442 N N . ARG A 1 188 ? -13.308 -11.517 36.897 1.00 77.19 188 ARG A N 1
ATOM 1443 C CA . ARG A 1 188 ? -12.540 -11.305 38.136 1.00 77.19 188 ARG A CA 1
ATOM 1444 C C . ARG A 1 188 ? -13.445 -11.162 39.362 1.00 77.19 188 ARG A C 1
ATOM 1446 O O . ARG A 1 188 ? -13.148 -11.758 40.387 1.00 77.19 188 ARG A O 1
ATOM 1453 N N . ALA A 1 189 ? -14.550 -10.425 39.243 1.00 76.00 189 ALA A N 1
ATOM 1454 C CA . ALA A 1 189 ? -15.521 -10.266 40.327 1.00 76.00 189 ALA A CA 1
ATOM 1455 C C . ALA A 1 189 ? -16.195 -11.598 40.703 1.00 76.00 189 ALA A C 1
ATOM 1457 O O . ALA A 1 189 ? -16.326 -11.900 41.885 1.00 76.00 189 ALA A O 1
ATOM 1458 N N . LYS A 1 190 ? -16.556 -12.421 39.706 1.00 74.56 190 LYS A N 1
ATOM 1459 C CA . LYS A 1 190 ? -17.114 -13.765 39.935 1.00 74.56 190 LYS A CA 1
ATOM 1460 C C . LYS A 1 190 ? -16.114 -14.708 40.614 1.00 74.56 190 LYS A C 1
ATOM 1462 O O . LYS A 1 190 ? -16.508 -15.459 41.500 1.00 74.56 190 LYS A O 1
ATOM 1467 N N . ALA A 1 191 ? -14.838 -14.645 40.230 1.00 73.00 191 ALA A N 1
ATOM 1468 C CA . ALA A 1 191 ? -13.777 -15.430 40.860 1.00 73.00 191 ALA A CA 1
ATOM 1469 C C . ALA A 1 191 ? -13.563 -15.030 42.331 1.00 73.00 191 ALA A C 1
ATOM 1471 O O . ALA A 1 191 ? -13.531 -15.901 43.193 1.00 73.00 191 ALA A O 1
ATOM 1472 N N . SER A 1 192 ? -13.537 -13.727 42.643 1.00 69.69 192 SER A N 1
ATOM 1473 C CA . SER A 1 192 ? -13.389 -13.262 44.032 1.00 69.69 192 SER A CA 1
ATOM 1474 C C . SER A 1 192 ? -14.579 -13.620 44.928 1.00 69.69 192 SER A C 1
ATOM 1476 O O . SER A 1 192 ? -14.401 -13.882 46.111 1.00 69.69 192 SER A O 1
ATOM 1478 N N . THR A 1 193 ? -15.802 -13.660 44.386 1.00 70.06 193 THR A N 1
ATOM 1479 C CA . THR A 1 193 ? -16.975 -14.126 45.147 1.00 70.06 193 THR A CA 1
ATOM 1480 C C . THR A 1 193 ? -16.987 -15.637 45.361 1.00 70.06 193 THR A C 1
ATOM 1482 O O . THR A 1 193 ? -17.557 -16.090 46.344 1.00 70.06 193 THR A O 1
ATOM 1485 N N . ALA A 1 194 ? -16.362 -16.418 44.473 1.00 64.44 194 ALA A N 1
ATOM 1486 C CA . ALA A 1 194 ? -16.248 -17.866 44.635 1.00 64.44 194 ALA A CA 1
ATOM 1487 C C . ALA A 1 194 ? -15.206 -18.247 45.705 1.00 64.44 194 ALA A C 1
ATOM 1489 O O . ALA A 1 194 ? -15.453 -19.164 46.478 1.00 64.44 194 ALA A O 1
ATOM 1490 N N . GLU A 1 195 ? -14.094 -17.509 45.811 1.00 60.78 195 GLU A N 1
ATOM 1491 C CA . GLU A 1 195 ? -13.076 -17.720 46.860 1.00 60.78 195 GLU A CA 1
ATOM 1492 C C . GLU A 1 195 ? -13.564 -17.349 48.270 1.00 60.78 195 GLU A C 1
ATOM 1494 O O . GLU A 1 195 ? -13.144 -17.967 49.239 1.00 60.78 195 GLU A O 1
ATOM 1499 N N . HIS A 1 196 ? -14.479 -16.383 48.407 1.00 57.44 196 HIS A N 1
ATOM 1500 C CA . HIS A 1 196 ? -15.103 -16.052 49.699 1.00 57.44 196 HIS A CA 1
ATOM 1501 C C . HIS A 1 196 ? -16.321 -16.916 50.059 1.00 57.44 196 HIS A C 1
ATOM 1503 O O . HIS A 1 196 ? -16.824 -16.809 51.175 1.00 57.44 196 HIS A O 1
ATOM 1509 N N . ALA A 1 197 ? -16.803 -17.751 49.136 1.00 55.28 197 ALA A N 1
ATOM 1510 C CA . ALA A 1 197 ? -17.934 -18.655 49.353 1.00 55.28 197 ALA A CA 1
ATOM 1511 C C . ALA A 1 197 ? -17.514 -20.129 49.523 1.00 55.28 197 ALA A C 1
ATOM 1513 O O . ALA A 1 197 ? -18.380 -20.984 49.708 1.00 55.28 197 ALA A O 1
ATOM 1514 N N . ALA A 1 198 ? -16.214 -20.435 49.451 1.00 47.53 198 ALA A N 1
ATOM 1515 C CA . ALA A 1 198 ? -15.679 -21.751 49.780 1.00 47.53 198 ALA A CA 1
ATOM 1516 C C . ALA A 1 198 ? -15.430 -21.836 51.307 1.00 47.53 198 ALA A C 1
ATOM 1518 O O . ALA A 1 198 ? -14.724 -20.968 51.824 1.00 47.53 198 ALA A O 1
ATOM 1519 N N . PRO A 1 199 ? -16.042 -22.802 52.024 1.00 55.16 199 PRO A N 1
ATOM 1520 C CA . PRO A 1 199 ? -15.886 -22.982 53.471 1.00 55.16 199 PRO A CA 1
ATOM 1521 C C . PRO A 1 199 ? -14.494 -23.478 53.882 1.00 55.16 199 PRO A C 1
ATOM 1523 O O . PRO A 1 199 ? -13.850 -24.187 53.075 1.00 55.16 199 PRO A O 1
#

Organism: NCBI:txid528244